Protein AF-A0A955FK86-F1 (afdb_monomer)

pLDDT: mean 72.03, std 20.24, range [28.64, 97.12]

Structure (mmCIF, N/CA/C/O backbone):
data_AF-A0A955FK86-F1
#
_entry.id   AF-A0A955FK86-F1
#
loop_
_atom_site.group_PDB
_atom_site.id
_atom_site.type_symbol
_atom_site.label_atom_id
_atom_site.label_alt_id
_atom_site.label_comp_id
_atom_site.label_asym_id
_atom_site.label_entity_id
_atom_site.label_seq_id
_atom_site.pdbx_PDB_ins_code
_atom_site.Cartn_x
_atom_site.Cartn_y
_atom_site.Cartn_z
_atom_site.occupancy
_atom_site.B_iso_or_equiv
_atom_site.auth_seq_id
_atom_site.auth_comp_id
_atom_site.auth_asym_id
_atom_site.auth_atom_id
_atom_site.pdbx_PDB_model_num
ATOM 1 N N . MET A 1 1 ? 0.945 -22.847 -3.531 1.00 61.81 1 MET A N 1
ATOM 2 C CA . MET A 1 1 ? 1.757 -21.774 -2.920 1.00 61.81 1 MET A CA 1
ATOM 3 C C . MET A 1 1 ? 3.186 -21.942 -3.420 1.00 61.81 1 MET A C 1
ATOM 5 O O . MET A 1 1 ? 3.728 -23.030 -3.266 1.00 61.81 1 MET A O 1
ATOM 9 N N . ILE A 1 2 ? 3.746 -20.951 -4.120 1.00 76.25 2 ILE A N 1
ATOM 10 C CA . ILE A 1 2 ? 5.109 -21.036 -4.675 1.00 76.25 2 ILE A CA 1
ATOM 11 C C . ILE A 1 2 ? 6.114 -20.901 -3.526 1.00 76.25 2 ILE A C 1
ATOM 13 O O . ILE A 1 2 ? 6.010 -19.985 -2.714 1.00 76.25 2 ILE A O 1
ATOM 17 N N . THR A 1 3 ? 7.095 -21.800 -3.447 1.00 90.25 3 THR A N 1
ATOM 18 C CA . THR A 1 3 ? 8.183 -21.686 -2.469 1.00 90.25 3 THR A CA 1
ATOM 19 C C . THR A 1 3 ? 9.196 -20.641 -2.935 1.00 90.25 3 THR A C 1
ATOM 21 O O . THR A 1 3 ? 9.920 -20.858 -3.907 1.00 90.25 3 THR A O 1
ATOM 24 N N . ILE A 1 4 ? 9.278 -19.513 -2.227 1.00 91.62 4 ILE A N 1
ATOM 25 C CA . ILE A 1 4 ? 10.237 -18.440 -2.524 1.00 91.62 4 ILE A CA 1
ATOM 26 C C . ILE A 1 4 ? 11.652 -18.886 -2.128 1.00 91.62 4 ILE A C 1
ATOM 28 O O . ILE A 1 4 ? 11.919 -19.233 -0.970 1.00 91.62 4 ILE A O 1
ATOM 32 N N . THR A 1 5 ? 12.562 -18.877 -3.103 1.00 93.75 5 THR A N 1
ATOM 33 C CA . THR A 1 5 ? 13.983 -19.237 -2.953 1.00 93.75 5 THR A CA 1
ATOM 34 C C . THR A 1 5 ? 14.870 -18.141 -3.535 1.00 93.75 5 THR A C 1
ATOM 36 O O . THR A 1 5 ? 14.438 -17.429 -4.438 1.00 93.75 5 THR A O 1
ATOM 39 N N . ALA A 1 6 ? 16.120 -18.025 -3.069 1.00 89.56 6 ALA A N 1
ATOM 40 C CA . ALA A 1 6 ? 17.016 -16.950 -3.516 1.00 89.56 6 ALA A CA 1
ATOM 41 C C . ALA A 1 6 ? 17.258 -17.031 -5.025 1.00 89.56 6 ALA A C 1
ATOM 43 O O . ALA A 1 6 ? 17.151 -16.034 -5.723 1.00 89.56 6 ALA A O 1
ATOM 44 N N . ARG A 1 7 ? 17.467 -18.246 -5.547 1.00 91.81 7 ARG A N 1
ATOM 45 C CA . ARG A 1 7 ? 17.627 -18.483 -6.986 1.00 91.81 7 ARG A CA 1
ATOM 46 C C . ARG A 1 7 ? 16.420 -18.007 -7.796 1.00 91.81 7 ARG A C 1
ATOM 48 O O . ARG A 1 7 ? 16.603 -17.459 -8.876 1.00 91.81 7 ARG A O 1
ATOM 55 N N . LEU A 1 8 ? 15.205 -18.239 -7.298 1.00 92.69 8 LEU A N 1
ATOM 56 C CA . LEU A 1 8 ? 13.985 -17.806 -7.975 1.00 92.69 8 LEU A CA 1
ATOM 57 C C . LEU A 1 8 ? 13.857 -16.279 -7.961 1.00 92.69 8 LEU A C 1
ATOM 59 O O . LEU A 1 8 ? 13.551 -15.700 -8.994 1.00 92.69 8 LEU A O 1
ATOM 63 N N . VAL A 1 9 ? 14.145 -15.643 -6.822 1.00 87.81 9 VAL A N 1
ATOM 64 C CA . VAL A 1 9 ? 14.108 -14.181 -6.677 1.00 87.81 9 VAL A CA 1
ATOM 65 C C . VAL A 1 9 ? 15.163 -13.509 -7.557 1.00 87.81 9 VAL A C 1
ATOM 67 O O . VAL A 1 9 ? 14.824 -12.575 -8.269 1.00 87.81 9 VAL A O 1
ATOM 70 N N . VAL A 1 10 ? 16.403 -14.010 -7.587 1.00 86.94 10 VAL A N 1
ATOM 71 C CA . VAL A 1 10 ? 17.469 -13.480 -8.460 1.00 86.94 10 VAL A CA 1
ATOM 72 C C . VAL A 1 10 ? 17.089 -13.612 -9.931 1.00 86.94 10 VAL A C 1
ATOM 74 O O . VAL A 1 10 ? 17.163 -12.639 -10.671 1.00 86.94 10 VAL A O 1
ATOM 77 N N . LYS A 1 11 ? 16.621 -14.793 -10.354 1.00 89.50 11 LYS A N 1
ATOM 78 C CA . LYS A 1 11 ? 16.178 -15.008 -11.737 1.00 89.50 11 LYS A CA 1
ATOM 79 C C . LYS A 1 11 ? 15.042 -14.056 -12.115 1.00 89.50 11 LYS A C 1
ATOM 81 O O . LYS A 1 11 ? 15.088 -13.451 -13.178 1.00 89.50 11 LYS A O 1
ATOM 86 N N . HIS A 1 12 ? 14.051 -13.902 -11.235 1.00 87.94 12 HIS A N 1
ATOM 87 C CA . HIS A 1 12 ? 12.940 -12.972 -11.445 1.00 87.94 12 HIS A CA 1
ATOM 88 C C . HIS A 1 12 ? 13.435 -11.525 -11.531 1.00 87.94 12 HIS A C 1
ATOM 90 O O . HIS A 1 12 ? 13.076 -10.800 -12.448 1.00 87.94 12 HIS A O 1
ATOM 96 N N . HIS A 1 13 ? 14.329 -11.120 -10.633 1.00 83.19 13 HIS A N 1
ATOM 97 C CA . HIS A 1 13 ? 14.947 -9.798 -10.630 1.00 83.19 13 HIS A CA 1
ATOM 98 C C . HIS A 1 13 ? 15.690 -9.490 -11.941 1.00 83.19 13 HIS A C 1
ATOM 100 O O . HIS A 1 13 ? 15.511 -8.418 -12.514 1.00 83.19 13 HIS A O 1
ATOM 106 N N . GLU A 1 14 ? 16.473 -10.439 -12.460 1.00 82.12 14 GLU A N 1
ATOM 107 C CA . GLU A 1 14 ? 17.161 -10.315 -13.752 1.00 82.12 14 GLU A CA 1
ATOM 108 C C . GLU A 1 14 ? 16.179 -10.220 -14.930 1.00 82.12 14 GLU A C 1
ATOM 110 O O . GLU A 1 14 ? 16.362 -9.394 -15.829 1.00 82.12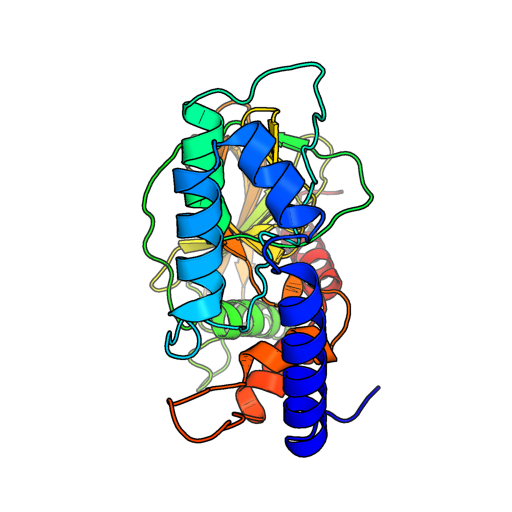 14 GLU A O 1
ATOM 115 N N . GLU A 1 15 ? 15.117 -11.031 -14.921 1.00 83.75 15 GLU A N 1
ATOM 116 C CA . GLU A 1 15 ? 14.049 -10.987 -15.926 1.00 83.75 15 GLU A CA 1
ATOM 117 C C . GLU A 1 15 ? 13.336 -9.627 -15.924 1.00 83.75 15 GLU A C 1
ATOM 119 O O . GLU A 1 15 ? 13.130 -9.034 -16.989 1.00 83.75 15 GLU A O 1
ATOM 124 N N . ARG A 1 16 ? 13.023 -9.090 -14.738 1.00 79.38 16 ARG A N 1
ATOM 125 C CA . ARG A 1 16 ? 12.423 -7.759 -14.571 1.00 79.38 16 ARG A CA 1
ATOM 126 C C . ARG A 1 16 ? 13.357 -6.659 -15.068 1.00 79.38 16 ARG A C 1
ATOM 128 O O . ARG A 1 16 ? 12.954 -5.863 -15.911 1.00 79.38 16 ARG A O 1
ATOM 135 N N . LEU A 1 17 ? 14.624 -6.684 -14.664 1.00 76.06 17 LEU A N 1
ATOM 136 C CA . LEU A 1 17 ? 15.652 -5.762 -15.153 1.00 76.06 17 LEU A CA 1
ATOM 137 C C . LEU A 1 17 ? 15.754 -5.738 -16.682 1.00 76.06 17 LEU A C 1
ATOM 139 O O . LEU A 1 17 ? 15.851 -4.671 -17.295 1.00 76.06 17 LEU A O 1
ATOM 143 N N . ALA A 1 18 ? 15.762 -6.914 -17.309 1.00 75.88 18 ALA A N 1
ATOM 144 C CA . ALA A 1 18 ? 15.856 -7.033 -18.758 1.00 75.88 18 ALA A CA 1
ATOM 145 C C . ALA A 1 18 ? 14.610 -6.467 -19.455 1.00 75.88 18 ALA A C 1
ATOM 147 O O . ALA A 1 18 ? 14.736 -5.704 -20.420 1.00 75.88 18 ALA A O 1
ATOM 148 N N . ALA A 1 19 ? 13.417 -6.796 -18.949 1.00 76.12 19 ALA A N 1
ATOM 149 C CA . ALA A 1 19 ? 12.157 -6.273 -19.467 1.00 76.12 19 ALA A CA 1
ATOM 150 C C . ALA A 1 19 ? 12.119 -4.741 -19.401 1.00 76.12 19 ALA A C 1
ATOM 152 O O . ALA A 1 19 ? 11.739 -4.079 -20.368 1.00 76.12 19 ALA A O 1
ATOM 153 N N . GLU A 1 20 ? 12.587 -4.153 -18.311 1.00 71.69 20 GLU A N 1
ATOM 154 C CA . GLU A 1 20 ? 12.546 -2.708 -18.135 1.00 71.69 20 GLU A CA 1
ATOM 155 C C . GLU A 1 20 ? 13.561 -1.956 -18.985 1.00 71.69 20 GLU A C 1
ATOM 157 O O . GLU A 1 20 ? 13.225 -0.957 -19.621 1.00 71.69 20 GLU A O 1
ATOM 162 N N . ARG A 1 21 ? 14.784 -2.471 -19.117 1.00 72.88 21 ARG A N 1
ATOM 163 C CA . ARG A 1 21 ? 15.765 -1.887 -20.044 1.00 72.88 21 ARG A CA 1
ATOM 164 C C . ARG A 1 21 ? 15.219 -1.802 -21.473 1.00 72.88 21 ARG A C 1
ATOM 166 O O . ARG A 1 21 ? 15.491 -0.828 -22.171 1.00 72.88 21 ARG A O 1
ATOM 173 N N . SER A 1 22 ? 14.399 -2.771 -21.892 1.00 72.69 22 SER A N 1
ATOM 174 C CA . SER A 1 22 ? 13.730 -2.727 -23.201 1.00 72.69 22 SER A CA 1
ATOM 175 C C . SER A 1 22 ? 12.671 -1.616 -23.302 1.00 72.69 22 SER A C 1
ATOM 177 O O . SER A 1 22 ? 12.535 -0.972 -24.342 1.00 72.69 22 SER A O 1
ATOM 179 N N . GLN A 1 23 ? 11.965 -1.337 -22.206 1.00 69.69 23 GLN A N 1
ATOM 180 C CA . GLN A 1 23 ? 10.888 -0.349 -22.130 1.00 69.69 23 GLN A CA 1
ATOM 181 C C . GLN A 1 23 ? 11.377 1.084 -21.840 1.00 69.69 23 GLN A C 1
ATOM 183 O O . GLN A 1 23 ? 10.617 2.026 -22.050 1.00 69.69 23 GLN A O 1
ATOM 188 N N . ALA A 1 24 ? 12.621 1.260 -21.386 1.00 67.38 24 ALA A N 1
ATOM 189 C CA . ALA A 1 24 ? 13.225 2.550 -21.029 1.00 67.38 24 ALA A CA 1
ATOM 190 C C . ALA A 1 24 ? 14.032 3.211 -22.165 1.00 67.38 24 ALA A C 1
ATOM 192 O O . ALA A 1 24 ? 14.554 4.315 -22.001 1.00 67.38 24 ALA A O 1
ATOM 193 N N . GLY A 1 25 ? 14.192 2.538 -23.311 1.00 71.06 25 GLY A N 1
ATOM 194 C CA . GLY A 1 25 ? 15.110 2.972 -24.368 1.00 71.06 25 GLY A CA 1
ATOM 195 C C . GLY A 1 25 ? 14.779 4.351 -24.975 1.00 71.06 25 GLY A C 1
ATOM 196 O O . GLY A 1 25 ? 13.633 4.797 -24.910 1.00 71.06 25 GLY A O 1
ATOM 197 N N . PRO A 1 26 ? 15.732 5.026 -25.650 1.00 69.81 26 PRO A N 1
ATOM 198 C CA . PRO A 1 26 ? 15.507 6.340 -26.274 1.00 69.81 26 PRO A CA 1
ATOM 199 C C . PRO A 1 26 ? 14.381 6.368 -27.319 1.00 69.81 26 PRO A C 1
ATOM 201 O O . PRO A 1 26 ? 13.823 7.425 -27.593 1.00 69.81 26 PRO A O 1
ATOM 204 N N . LEU A 1 27 ? 14.069 5.208 -27.903 1.00 76.81 27 LEU A N 1
ATOM 205 C CA . LEU A 1 27 ? 12.998 5.002 -28.883 1.00 76.81 27 LEU A CA 1
ATOM 206 C C . LEU A 1 27 ? 11.771 4.302 -28.283 1.00 76.81 27 LEU A C 1
ATOM 208 O O . LEU A 1 27 ? 10.877 3.884 -29.014 1.00 76.81 27 LEU A O 1
ATOM 212 N N . SER A 1 28 ? 11.740 4.120 -26.964 1.00 73.81 28 SER A N 1
ATOM 213 C CA . SER A 1 28 ? 10.612 3.488 -26.295 1.00 73.81 28 SER A CA 1
ATOM 214 C C . SER A 1 28 ? 9.380 4.388 -26.318 1.00 73.81 28 SER A C 1
ATOM 216 O O . SER A 1 28 ? 9.460 5.619 -26.312 1.00 73.81 28 SER A O 1
ATOM 218 N N . GLU A 1 29 ? 8.213 3.757 -26.268 1.00 69.62 29 GLU A N 1
ATOM 219 C CA . GLU A 1 29 ? 6.942 4.460 -26.122 1.00 69.62 29 GLU A CA 1
ATOM 220 C C . GLU A 1 29 ? 6.891 5.284 -24.823 1.00 69.62 29 GLU A C 1
ATOM 222 O O . GLU A 1 29 ? 6.360 6.391 -24.819 1.00 69.62 29 GLU A O 1
ATOM 227 N N . LEU A 1 30 ? 7.522 4.806 -23.743 1.00 68.88 30 LEU A N 1
ATOM 228 C CA . LEU A 1 30 ? 7.665 5.572 -22.506 1.00 68.88 30 LEU A CA 1
ATOM 229 C C . LEU A 1 30 ? 8.385 6.894 -22.764 1.00 68.88 30 LEU A C 1
ATOM 231 O O . LEU A 1 30 ? 7.872 7.948 -22.397 1.00 68.88 30 LEU A O 1
ATOM 235 N N . MET A 1 31 ? 9.556 6.838 -23.408 1.00 72.62 31 MET A N 1
ATOM 236 C CA . MET A 1 31 ? 10.344 8.026 -23.725 1.00 72.62 31 MET A CA 1
ATOM 237 C C . MET A 1 31 ? 9.542 9.005 -24.587 1.00 72.62 31 MET A C 1
ATOM 239 O O . MET A 1 31 ? 9.608 10.209 -24.345 1.00 72.62 31 MET A O 1
ATOM 243 N N . SER A 1 32 ? 8.745 8.504 -25.539 1.00 71.06 32 SER A N 1
ATOM 244 C CA . SER A 1 32 ? 7.826 9.330 -26.332 1.00 71.06 32 SER A CA 1
ATOM 245 C C . SER A 1 32 ? 6.795 10.039 -25.450 1.00 71.06 32 SER A C 1
ATOM 247 O O . SER A 1 32 ? 6.641 11.253 -25.547 1.00 71.06 32 SER A O 1
ATOM 249 N N . VAL A 1 33 ? 6.125 9.299 -24.567 1.00 65.12 33 VAL A N 1
ATOM 250 C CA . VAL A 1 33 ? 5.091 9.809 -23.657 1.00 65.12 33 VAL A CA 1
ATOM 251 C C . VAL A 1 33 ? 5.632 10.877 -22.706 1.00 65.12 33 VAL A C 1
ATOM 253 O O . VAL A 1 33 ? 5.075 11.971 -22.610 1.00 65.12 33 VAL A O 1
ATOM 256 N N . VAL A 1 34 ? 6.734 10.598 -22.010 1.00 61.41 34 VAL A N 1
ATOM 257 C CA . VAL A 1 34 ? 7.288 11.560 -21.047 1.00 61.41 34 VAL A CA 1
ATOM 258 C C . VAL A 1 34 ? 7.957 12.747 -21.741 1.00 61.41 34 VAL A C 1
ATOM 260 O O . VAL A 1 34 ? 7.962 13.848 -21.193 1.00 61.41 34 VAL A O 1
ATOM 263 N N . THR A 1 35 ? 8.480 12.572 -22.961 1.00 67.44 35 THR A N 1
ATOM 264 C CA . THR A 1 35 ? 9.003 13.685 -23.774 1.00 67.44 35 THR A CA 1
ATOM 265 C C . THR A 1 35 ? 7.886 14.619 -24.226 1.00 67.44 35 THR A C 1
ATOM 267 O O . THR A 1 35 ? 8.082 15.832 -24.196 1.00 67.44 35 THR A O 1
ATOM 270 N N . GLU A 1 36 ? 6.729 14.076 -24.607 1.00 62.66 36 GLU A N 1
ATOM 271 C CA . GLU A 1 36 ? 5.531 14.849 -24.951 1.00 62.66 36 GLU A CA 1
ATOM 272 C C . GLU A 1 36 ? 5.008 15.642 -23.741 1.00 62.66 36 GLU A C 1
ATOM 274 O O . GLU A 1 36 ? 4.713 16.828 -23.865 1.00 62.66 36 GLU A O 1
ATOM 279 N N . ALA A 1 37 ? 4.970 15.030 -22.554 1.00 56.75 37 ALA A N 1
ATOM 280 C CA . ALA A 1 37 ? 4.448 15.675 -21.350 1.00 56.75 37 ALA A CA 1
ATOM 281 C C . ALA A 1 37 ? 5.413 16.691 -20.707 1.00 56.75 37 ALA A C 1
ATOM 283 O O . ALA A 1 37 ? 4.980 17.736 -20.222 1.00 56.75 37 ALA A O 1
ATOM 284 N N . TRP A 1 38 ? 6.714 16.387 -20.653 1.00 56.88 38 TRP A N 1
ATOM 285 C CA . TRP A 1 38 ? 7.691 17.128 -19.834 1.00 56.88 38 TRP A CA 1
ATOM 286 C C . TRP A 1 38 ? 8.845 17.734 -20.640 1.00 56.88 38 TRP A C 1
ATOM 288 O O . TRP A 1 38 ? 9.693 18.435 -20.086 1.00 56.88 38 TRP A O 1
ATOM 298 N N . GLY A 1 39 ? 8.899 17.490 -21.949 1.00 60.66 39 GLY A N 1
ATOM 299 C CA . GLY A 1 39 ? 9.989 17.922 -22.813 1.00 60.66 39 GLY A CA 1
ATOM 300 C C . GLY A 1 39 ? 11.215 17.005 -22.744 1.00 60.66 39 GLY A C 1
ATOM 301 O O . GLY A 1 39 ? 11.526 16.363 -21.738 1.00 60.66 39 GLY A O 1
ATOM 302 N N . SER A 1 40 ? 11.966 16.971 -23.845 1.00 66.69 40 SER A N 1
ATOM 303 C CA . SER A 1 40 ? 13.035 15.984 -24.074 1.00 66.69 40 SER A CA 1
ATOM 304 C C . SER A 1 40 ? 14.192 16.046 -23.072 1.00 66.69 40 SER A C 1
ATOM 306 O O . SER A 1 40 ? 14.856 15.039 -22.828 1.00 66.69 40 SER A O 1
ATOM 308 N N . ALA A 1 41 ? 14.487 17.219 -22.507 1.00 64.06 41 ALA A N 1
ATOM 309 C CA . ALA A 1 41 ? 15.561 17.375 -21.528 1.00 64.06 41 ALA A CA 1
ATOM 310 C C . ALA A 1 41 ? 15.186 16.757 -20.169 1.00 64.06 41 ALA A C 1
ATOM 312 O O . ALA A 1 41 ? 15.993 16.036 -19.582 1.00 64.06 41 ALA A O 1
ATOM 313 N N . LEU A 1 42 ? 13.957 16.994 -19.694 1.00 56.91 42 LEU A N 1
ATOM 314 C CA . LEU A 1 42 ? 13.463 16.447 -18.428 1.00 56.91 42 LEU A CA 1
ATOM 315 C C . LEU A 1 42 ? 13.163 14.953 -18.540 1.00 56.91 42 LEU A C 1
ATOM 317 O O . LEU A 1 42 ? 13.557 14.209 -17.650 1.00 56.91 42 LEU A O 1
ATOM 321 N N . ALA A 1 43 ? 12.578 14.501 -19.652 1.00 62.56 43 ALA A N 1
ATOM 322 C CA . ALA A 1 43 ? 12.342 13.081 -19.914 1.00 62.56 43 ALA A CA 1
ATOM 323 C C . ALA A 1 43 ? 13.643 12.264 -19.893 1.00 62.56 43 ALA A C 1
ATOM 325 O O . ALA A 1 43 ? 13.746 11.260 -19.190 1.00 62.56 43 ALA A O 1
ATOM 326 N N . ARG A 1 44 ? 14.689 12.745 -20.580 1.00 65.00 44 ARG A N 1
ATOM 327 C CA . ARG A 1 44 ? 16.007 12.094 -20.556 1.00 65.00 44 ARG A CA 1
ATOM 328 C C . ARG A 1 44 ? 16.624 12.079 -19.166 1.00 65.00 44 ARG A C 1
ATOM 330 O O . ARG A 1 44 ? 17.225 11.079 -18.796 1.00 65.00 44 ARG A O 1
ATOM 337 N N . ARG A 1 45 ? 16.477 13.157 -18.387 1.00 60.97 45 ARG A N 1
ATOM 338 C CA . ARG A 1 45 ? 16.977 13.205 -17.007 1.00 60.97 45 ARG A CA 1
ATOM 339 C C . ARG A 1 45 ? 16.207 12.256 -16.089 1.00 60.97 45 ARG A C 1
ATOM 341 O O . ARG A 1 45 ? 16.844 11.584 -15.293 1.00 60.97 45 ARG A O 1
ATOM 348 N N . PHE A 1 46 ? 14.882 12.188 -16.217 1.00 61.97 46 PHE A N 1
ATOM 349 C CA . PHE A 1 46 ? 14.015 11.273 -15.474 1.00 61.97 46 PHE A CA 1
ATOM 350 C C . PHE A 1 46 ? 14.416 9.817 -15.718 1.00 61.97 46 PHE A C 1
ATOM 352 O O . PHE A 1 46 ? 14.692 9.089 -14.769 1.00 61.97 46 PHE A O 1
ATOM 359 N N . VAL A 1 47 ? 14.511 9.416 -16.988 1.00 63.88 47 VAL A N 1
ATOM 360 C CA . VAL A 1 47 ? 14.886 8.047 -17.354 1.00 63.88 47 VAL A CA 1
ATOM 361 C C . VAL A 1 47 ? 16.322 7.762 -16.917 1.00 63.88 47 VAL A C 1
ATOM 363 O O . VAL A 1 47 ? 16.575 6.793 -16.220 1.00 63.88 47 VAL A O 1
ATOM 366 N N . ARG A 1 48 ? 17.271 8.658 -17.192 1.00 64.56 48 ARG A N 1
ATOM 367 C CA . ARG A 1 48 ? 18.660 8.465 -16.761 1.00 64.56 48 ARG A CA 1
ATOM 368 C C . ARG A 1 48 ? 18.812 8.349 -15.239 1.00 64.56 48 ARG A C 1
ATOM 370 O O . ARG A 1 48 ? 19.604 7.546 -14.767 1.00 64.56 48 ARG A O 1
ATOM 377 N N . TYR A 1 49 ? 18.073 9.139 -14.461 1.00 57.38 49 TYR A N 1
ATOM 378 C CA . TYR A 1 49 ? 18.164 9.108 -13.000 1.00 57.38 49 TYR A CA 1
ATOM 379 C C . TYR A 1 49 ? 17.622 7.793 -12.427 1.00 57.38 49 TYR A C 1
ATOM 381 O O . TYR A 1 49 ? 18.325 7.141 -11.665 1.00 57.38 49 TYR A O 1
ATOM 389 N N . ASN A 1 50 ? 16.433 7.368 -12.867 1.00 57.56 50 ASN A N 1
ATOM 390 C CA . ASN A 1 50 ? 15.781 6.162 -12.350 1.00 57.56 50 ASN A CA 1
ATOM 391 C C . ASN A 1 50 ? 16.379 4.848 -12.901 1.00 57.56 50 ASN A C 1
ATOM 393 O O . ASN A 1 50 ? 16.227 3.811 -12.265 1.00 57.56 50 ASN A O 1
ATOM 397 N N . PHE A 1 51 ? 17.055 4.874 -14.061 1.00 60.84 51 PHE A N 1
ATOM 398 C CA . PHE A 1 51 ? 17.556 3.658 -14.731 1.00 60.84 51 PHE A CA 1
ATOM 399 C C . PHE A 1 51 ? 19.073 3.538 -14.789 1.00 60.84 51 PHE A C 1
ATOM 401 O O . PHE A 1 51 ? 19.597 2.444 -14.580 1.00 60.84 51 PHE A O 1
ATOM 408 N N . ASP A 1 52 ? 19.782 4.633 -15.074 1.00 56.94 52 ASP A N 1
ATOM 409 C CA . ASP A 1 52 ? 21.231 4.575 -15.294 1.00 56.94 52 ASP A CA 1
ATOM 410 C C . ASP A 1 52 ? 22.021 4.771 -13.990 1.00 56.94 52 ASP A C 1
ATOM 412 O O . ASP A 1 52 ? 23.131 4.257 -13.875 1.00 56.94 52 ASP A O 1
ATOM 416 N N . ASN A 1 53 ? 21.473 5.506 -13.011 1.00 48.09 53 ASN A N 1
ATOM 417 C CA . ASN A 1 53 ? 22.171 5.841 -11.760 1.00 48.09 53 ASN A CA 1
ATOM 418 C C . ASN A 1 53 ? 21.717 5.017 -10.538 1.00 48.09 53 ASN A C 1
ATOM 420 O O . ASN A 1 53 ? 22.528 4.781 -9.646 1.00 48.09 53 ASN A O 1
ATOM 424 N N . ASP A 1 54 ? 20.458 4.572 -10.485 1.00 47.38 54 ASP A N 1
ATOM 425 C CA . ASP A 1 54 ? 19.858 3.974 -9.278 1.00 47.38 54 ASP A CA 1
ATOM 426 C C . ASP A 1 54 ? 19.944 2.442 -9.190 1.00 47.38 54 ASP A C 1
ATOM 428 O O . ASP A 1 54 ? 19.375 1.841 -8.282 1.00 47.38 54 ASP A O 1
ATOM 432 N N . GLN A 1 55 ? 20.778 1.793 -10.014 1.00 47.91 55 GLN A N 1
ATOM 433 C CA . GLN A 1 55 ? 21.198 0.406 -9.734 1.00 47.91 55 GLN A CA 1
ATOM 434 C C . GLN A 1 55 ? 22.034 0.277 -8.437 1.00 47.91 55 GLN A C 1
ATOM 436 O O . GLN A 1 55 ? 22.472 -0.819 -8.108 1.00 47.91 55 GLN A O 1
ATOM 441 N N . ALA A 1 56 ? 22.254 1.380 -7.706 1.00 36.22 56 ALA A N 1
ATOM 442 C CA . ALA A 1 56 ? 23.027 1.450 -6.467 1.00 36.22 56 ALA A CA 1
ATOM 443 C C . ALA A 1 56 ? 22.255 2.026 -5.251 1.00 36.22 56 ALA A C 1
ATOM 445 O O . ALA A 1 56 ? 22.852 2.180 -4.185 1.00 36.22 56 ALA A O 1
ATOM 446 N N . SER A 1 57 ? 20.965 2.377 -5.375 1.00 39.25 57 SER A N 1
ATOM 447 C CA . SER A 1 57 ? 20.183 3.000 -4.287 1.00 39.25 57 SER A CA 1
ATOM 448 C C . SER A 1 57 ? 19.475 1.961 -3.410 1.00 39.25 57 SER A C 1
ATOM 450 O O . SER A 1 57 ? 18.807 1.059 -3.904 1.00 39.25 57 SER A O 1
ATOM 452 N N . THR A 1 58 ? 19.583 2.110 -2.087 1.00 41.97 58 THR A N 1
ATOM 453 C CA . THR A 1 58 ? 19.059 1.198 -1.049 1.00 41.97 58 THR A CA 1
ATOM 454 C C . THR A 1 58 ? 17.550 1.332 -0.783 1.00 41.97 58 THR A C 1
ATOM 456 O O . THR A 1 58 ? 17.038 0.830 0.221 1.00 41.97 58 THR A O 1
ATOM 459 N N . THR A 1 59 ? 16.818 2.023 -1.661 1.00 43.12 59 THR A N 1
ATOM 460 C CA . THR A 1 59 ? 15.398 2.357 -1.474 1.00 43.12 59 THR A CA 1
ATOM 461 C C . THR A 1 59 ? 14.530 1.415 -2.324 1.00 43.12 59 THR A C 1
ATOM 463 O O . THR A 1 59 ? 14.256 1.667 -3.493 1.00 43.12 59 THR A O 1
ATOM 466 N N . PHE A 1 60 ? 14.173 0.268 -1.743 1.00 54.12 60 PHE A N 1
ATOM 467 C CA . PHE A 1 60 ? 13.620 -0.937 -2.395 1.00 54.12 60 PHE A CA 1
ATOM 468 C C . PHE A 1 60 ? 12.081 -0.987 -2.423 1.00 54.12 60 PHE A C 1
ATOM 470 O O . PHE A 1 60 ? 11.472 -0.308 -1.585 1.00 54.12 60 PHE A O 1
ATOM 477 N N . PRO A 1 61 ? 11.437 -1.750 -3.355 1.00 47.66 61 PRO A N 1
ATOM 478 C CA . PRO A 1 61 ? 11.836 -3.097 -3.903 1.00 47.66 61 PRO A CA 1
ATOM 479 C C . PRO A 1 61 ? 12.541 -3.303 -5.309 1.00 47.66 61 PRO A C 1
ATOM 481 O O . PRO A 1 61 ? 12.036 -4.101 -6.087 1.00 47.66 61 PRO A O 1
ATOM 484 N N . LEU A 1 62 ? 13.588 -2.548 -5.741 1.00 55.66 62 LEU A N 1
ATOM 485 C CA . LEU A 1 62 ? 14.036 -2.270 -7.165 1.00 55.66 62 LEU A CA 1
ATOM 486 C C . LEU A 1 62 ? 14.321 -3.483 -8.100 1.00 55.66 62 LEU A C 1
ATOM 488 O O . LEU A 1 62 ? 14.511 -4.577 -7.564 1.00 55.66 62 LEU A O 1
ATOM 492 N N . PRO A 1 63 ? 14.483 -3.353 -9.459 1.00 45.66 63 PRO A N 1
ATOM 493 C CA . PRO A 1 63 ? 14.945 -2.191 -10.262 1.00 45.66 63 PRO A CA 1
ATOM 494 C C . PRO A 1 63 ? 14.262 -2.142 -11.635 1.00 45.66 63 PRO A C 1
ATOM 496 O O . PRO A 1 63 ? 14.634 -2.787 -12.609 1.00 45.66 63 PRO A O 1
ATOM 499 N N . SER A 1 64 ? 13.198 -1.425 -11.773 1.00 43.16 64 SER A N 1
ATOM 500 C CA . SER A 1 64 ? 12.761 -0.212 -11.175 1.00 43.16 64 SER A CA 1
ATOM 501 C C . SER A 1 64 ? 11.256 -0.507 -11.009 1.00 43.16 64 SER A C 1
ATOM 503 O O . SER A 1 64 ? 10.601 -0.924 -11.956 1.00 43.16 64 SER A O 1
ATOM 505 N N . HIS A 1 65 ? 10.635 -0.304 -9.839 1.00 49.19 65 HIS A N 1
ATOM 506 C CA . HIS A 1 65 ? 9.159 -0.413 -9.676 1.00 49.19 65 HIS A CA 1
ATOM 507 C C . HIS A 1 65 ? 8.319 0.328 -10.699 1.00 49.19 65 HIS A C 1
ATOM 509 O O . HIS A 1 65 ? 7.134 0.080 -10.820 1.00 49.19 65 HIS A O 1
ATOM 515 N N . LEU A 1 66 ? 8.935 1.036 -11.618 1.00 46.72 66 LEU A N 1
ATOM 516 C CA . LEU A 1 66 ? 9.504 2.375 -11.565 1.00 46.72 66 LEU A CA 1
ATOM 517 C C . LEU A 1 66 ? 9.987 2.681 -12.975 1.00 46.72 66 LEU A C 1
ATOM 519 O O . LEU A 1 66 ? 10.578 3.740 -13.178 1.00 46.72 66 LEU A O 1
ATOM 523 N N . LEU A 1 67 ? 9.519 1.979 -14.009 1.00 40.78 67 LEU A N 1
ATOM 524 C CA . LEU A 1 67 ? 9.315 2.690 -15.270 1.00 40.78 67 LEU A CA 1
ATOM 525 C C . LEU A 1 67 ? 8.239 3.780 -15.147 1.00 40.78 67 LEU A C 1
ATOM 527 O O . LEU A 1 67 ? 7.606 4.144 -16.123 1.00 40.78 67 LEU A O 1
ATOM 531 N N . ALA A 1 68 ? 8.120 4.382 -13.957 1.00 46.09 68 ALA A N 1
ATOM 532 C CA . ALA A 1 68 ? 7.187 5.354 -13.456 1.00 46.09 68 ALA A CA 1
ATOM 533 C C . ALA A 1 68 ? 5.809 4.743 -13.337 1.00 46.09 68 ALA A C 1
ATOM 535 O O . ALA A 1 68 ? 4.892 5.197 -14.002 1.00 46.09 68 ALA A O 1
ATOM 536 N N . GLN A 1 69 ? 5.703 3.608 -12.645 1.00 37.44 69 GLN A N 1
ATOM 537 C CA . GLN A 1 69 ? 4.503 2.780 -12.727 1.00 37.44 69 GLN A CA 1
ATOM 538 C C . GLN A 1 69 ? 4.323 2.433 -14.216 1.00 37.44 69 GLN A C 1
ATOM 540 O O . GLN A 1 69 ? 3.255 2.357 -14.750 1.00 37.44 69 GLN A O 1
ATOM 545 N N . THR A 1 70 ? 5.407 2.284 -14.975 1.00 39.81 70 THR A N 1
ATOM 546 C CA . THR A 1 70 ? 5.407 2.223 -16.452 1.00 39.81 70 THR A CA 1
ATOM 547 C C . THR A 1 70 ? 4.537 3.282 -17.103 1.00 39.81 70 THR A C 1
ATOM 549 O O . THR A 1 70 ? 3.583 3.026 -17.838 1.00 39.81 70 THR A O 1
ATOM 552 N N . ALA A 1 71 ? 4.932 4.503 -16.756 1.00 37.38 71 ALA A N 1
ATOM 553 C CA . ALA A 1 71 ? 4.194 5.724 -16.921 1.00 37.38 71 ALA A CA 1
ATOM 554 C C . ALA A 1 71 ? 2.730 5.494 -16.582 1.00 37.38 71 ALA A C 1
ATOM 556 O O . ALA A 1 71 ? 1.907 5.913 -17.368 1.00 37.38 71 ALA A O 1
ATOM 557 N N . LEU A 1 72 ? 2.417 4.794 -15.477 1.00 41.78 72 LEU A N 1
ATOM 558 C CA . LEU A 1 72 ? 1.050 4.459 -15.089 1.00 41.78 72 LEU A CA 1
ATOM 559 C C . LEU A 1 72 ? 0.460 5.802 -14.637 1.00 41.78 72 LEU A C 1
ATOM 561 O O . LEU A 1 72 ? 0.861 6.407 -13.649 1.00 41.78 72 LEU A O 1
ATOM 565 N N . ASN A 1 73 ? -0.465 6.332 -15.389 1.00 42.12 73 ASN A N 1
ATOM 566 C CA . ASN A 1 73 ? -0.944 5.747 -16.631 1.00 42.12 73 ASN A CA 1
ATOM 567 C C . ASN A 1 73 ? -0.747 6.693 -17.744 1.00 42.12 73 ASN A C 1
ATOM 569 O O . ASN A 1 73 ? -0.789 7.874 -17.455 1.00 42.12 73 ASN A O 1
ATOM 573 N N . ARG A 1 74 ? -0.310 6.151 -18.895 1.00 41.72 74 ARG A N 1
ATOM 574 C CA . ARG A 1 74 ? 0.653 6.759 -19.817 1.00 41.72 74 ARG A CA 1
ATOM 575 C C . ARG A 1 74 ? 0.020 7.971 -20.372 1.00 41.72 74 ARG A C 1
ATOM 577 O O . ARG A 1 74 ? -0.575 7.929 -21.441 1.00 41.72 74 ARG A O 1
ATOM 584 N N . LEU A 1 75 ? 0.162 9.030 -19.589 1.00 36.88 75 LEU A N 1
ATOM 585 C CA . LEU A 1 75 ? -0.873 10.020 -19.587 1.00 36.88 75 LEU A CA 1
ATOM 586 C C . LEU A 1 75 ? -2.236 9.367 -19.225 1.00 36.88 75 LEU A C 1
ATOM 588 O O . LEU A 1 75 ? -2.826 8.631 -20.010 1.00 36.88 75 LEU A O 1
ATOM 592 N N . ALA A 1 76 ? -2.806 9.635 -18.051 1.00 40.91 76 ALA A N 1
ATOM 593 C CA . ALA A 1 76 ? -4.210 9.329 -17.752 1.00 40.91 76 ALA A CA 1
ATOM 594 C C . ALA A 1 76 ? -5.139 10.253 -18.588 1.00 40.91 76 ALA A C 1
ATOM 596 O O . ALA A 1 76 ? -6.164 10.736 -18.122 1.00 40.91 76 ALA A O 1
ATOM 597 N N . SER A 1 77 ? -4.673 10.650 -19.777 1.00 33.88 77 SER A N 1
ATOM 598 C CA . SER A 1 77 ? -4.730 12.029 -20.255 1.00 33.88 77 SER A CA 1
ATOM 599 C C . SER A 1 77 ? -3.831 12.254 -21.489 1.00 33.88 77 SER A C 1
ATOM 601 O O . SER A 1 77 ? -2.971 13.130 -21.468 1.00 33.88 77 SER A O 1
ATOM 603 N N . LYS A 1 78 ? -3.963 11.520 -22.601 1.00 43.59 78 LYS A N 1
ATOM 604 C CA . LYS A 1 78 ? -3.261 11.853 -23.873 1.00 43.59 78 LYS A CA 1
ATOM 605 C C . LYS A 1 78 ? -3.832 13.087 -24.570 1.00 43.59 78 LYS A C 1
ATOM 607 O O . LYS A 1 78 ? -4.254 13.071 -25.715 1.00 43.59 78 LYS A O 1
ATOM 612 N N . GLU A 1 79 ? -3.868 14.166 -23.815 1.00 53.81 79 GLU A N 1
ATOM 613 C CA . GLU A 1 79 ? -5.016 15.028 -23.766 1.00 53.81 79 GLU A CA 1
ATOM 614 C C . GLU A 1 79 ? -6.259 14.211 -23.258 1.00 53.81 79 GLU A C 1
ATOM 616 O O . GLU A 1 79 ? -6.405 13.019 -23.494 1.00 53.81 79 GLU A O 1
ATOM 621 N N . PRO A 1 80 ? -7.213 14.835 -22.579 1.00 51.19 80 PRO A N 1
ATOM 622 C CA . PRO A 1 80 ? -7.638 15.964 -23.328 1.00 51.19 80 PRO A CA 1
ATOM 623 C C . PRO A 1 80 ? -6.976 17.314 -23.019 1.00 51.19 80 PRO A C 1
ATOM 625 O O . PRO A 1 80 ? -7.295 18.250 -23.721 1.00 51.19 80 PRO A O 1
ATOM 628 N N . GLY A 1 81 ? -6.000 17.441 -22.104 1.00 38.56 81 GLY A N 1
ATOM 629 C CA . GLY A 1 81 ? -4.882 18.347 -22.416 1.00 38.56 81 GLY A CA 1
ATOM 630 C C . GLY A 1 81 ? -4.296 19.190 -21.302 1.00 38.56 81 GLY A C 1
ATOM 631 O O . GLY A 1 81 ? -4.877 20.185 -20.895 1.00 38.56 81 GLY A O 1
ATOM 632 N N . ARG A 1 82 ? -3.027 18.901 -20.991 1.00 44.38 82 ARG A N 1
ATOM 633 C CA . ARG A 1 82 ? -2.066 19.720 -20.223 1.00 44.38 82 ARG A CA 1
ATOM 634 C C . ARG A 1 82 ? -2.008 19.418 -18.732 1.00 44.38 82 ARG A C 1
ATOM 636 O O . ARG A 1 82 ? -2.698 20.011 -17.910 1.00 44.38 82 ARG A O 1
ATOM 643 N N . ALA A 1 83 ? -1.058 18.552 -18.397 1.00 43.12 83 ALA A N 1
ATOM 644 C CA . ALA A 1 83 ? -0.545 18.425 -17.045 1.00 43.12 83 ALA A CA 1
ATOM 645 C C . ALA A 1 83 ? -0.063 19.795 -16.521 1.00 43.12 83 ALA A C 1
ATOM 647 O O . ALA A 1 83 ? 0.760 20.466 -17.148 1.00 43.12 83 ALA A O 1
ATOM 648 N N . THR A 1 84 ? -0.584 20.219 -15.372 1.00 46.31 84 THR A N 1
ATOM 649 C CA . THR A 1 84 ? -0.207 21.467 -14.699 1.00 46.31 84 THR A CA 1
ATOM 650 C C . THR A 1 84 ? 1.104 21.300 -13.915 1.00 46.31 84 THR A C 1
ATOM 652 O O . THR A 1 84 ? 1.462 20.186 -13.521 1.00 46.31 84 THR A O 1
ATOM 655 N N . PRO A 1 85 ? 1.823 22.391 -13.591 1.00 42.75 85 PRO A N 1
ATOM 656 C CA . PRO A 1 85 ? 3.027 22.330 -12.756 1.00 42.75 85 PRO A CA 1
ATOM 657 C C . PRO A 1 85 ? 2.820 21.649 -11.390 1.00 42.75 85 PRO A C 1
ATOM 659 O O . PRO A 1 85 ? 3.754 21.051 -10.861 1.00 42.75 85 PRO A O 1
ATOM 662 N N . ALA A 1 86 ? 1.604 21.688 -10.831 1.00 43.50 86 ALA A N 1
ATOM 663 C CA . ALA A 1 86 ? 1.250 20.995 -9.591 1.00 43.50 86 ALA A CA 1
ATOM 664 C C . ALA A 1 86 ? 1.180 19.468 -9.767 1.00 43.50 86 ALA A C 1
ATOM 666 O O . ALA A 1 86 ? 1.647 18.740 -8.899 1.00 43.50 86 ALA A O 1
ATOM 667 N N . GLN A 1 87 ? 0.693 18.983 -10.912 1.00 44.62 87 GLN A N 1
ATOM 668 C CA . GLN A 1 87 ? 0.676 17.556 -11.265 1.00 44.62 87 GLN A CA 1
ATOM 669 C C . GLN A 1 87 ? 2.074 17.032 -11.599 1.00 44.62 87 GLN A C 1
ATOM 671 O 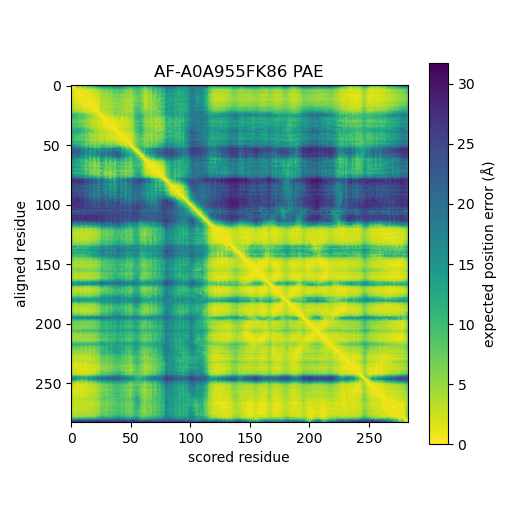O . GLN A 1 87 ? 2.392 15.895 -11.279 1.00 44.62 87 GLN A O 1
ATOM 676 N N . ILE A 1 88 ? 2.946 17.873 -12.162 1.00 43.84 88 ILE A N 1
ATOM 677 C CA . ILE A 1 88 ? 4.374 17.555 -12.333 1.00 43.84 88 ILE A CA 1
ATOM 678 C C . ILE A 1 88 ? 5.057 17.429 -10.962 1.00 43.84 88 ILE A C 1
ATOM 680 O O . ILE A 1 88 ? 5.852 16.519 -10.745 1.00 43.84 88 ILE A O 1
ATOM 684 N N . LYS A 1 89 ? 4.704 18.294 -10.003 1.00 43.50 89 LYS A N 1
ATOM 685 C CA . LYS A 1 89 ? 5.223 18.246 -8.627 1.00 43.50 89 LYS A CA 1
ATOM 686 C C . LYS A 1 89 ? 4.646 17.074 -7.819 1.00 43.50 89 LYS A C 1
ATOM 688 O O . LYS A 1 89 ? 5.366 16.460 -7.040 1.00 43.50 89 LYS A O 1
ATOM 693 N N . ALA A 1 90 ? 3.383 16.718 -8.054 1.00 41.00 90 ALA A N 1
ATOM 694 C CA . ALA A 1 90 ? 2.743 15.520 -7.517 1.00 41.00 90 ALA A CA 1
ATOM 695 C C . ALA A 1 90 ? 3.292 14.241 -8.164 1.00 41.00 90 ALA A C 1
ATOM 697 O O . ALA A 1 90 ? 3.463 13.260 -7.465 1.00 41.00 90 ALA A O 1
ATOM 698 N N . GLY A 1 91 ? 3.657 14.263 -9.449 1.00 39.25 91 GLY A N 1
ATOM 699 C CA . GLY A 1 91 ? 4.362 13.182 -10.144 1.00 39.25 91 GLY A CA 1
ATOM 700 C C . GLY A 1 91 ? 5.788 12.982 -9.627 1.00 39.25 91 GLY A C 1
ATOM 701 O O . GLY A 1 91 ? 6.249 11.855 -9.505 1.00 39.25 91 GLY A O 1
ATOM 702 N N . GLN A 1 92 ? 6.468 14.064 -9.236 1.00 41.25 92 GLN A N 1
ATOM 703 C CA . GLN A 1 92 ? 7.747 14.001 -8.519 1.00 41.25 92 GLN A CA 1
ATOM 704 C C . GLN A 1 92 ? 7.595 13.426 -7.102 1.00 41.25 92 GLN A C 1
ATOM 706 O O . GLN A 1 92 ? 8.480 12.699 -6.662 1.00 41.25 92 GLN A O 1
ATOM 711 N N . ALA A 1 93 ? 6.480 13.699 -6.412 1.00 38.09 93 ALA A N 1
ATOM 712 C CA . ALA A 1 93 ? 6.137 13.048 -5.143 1.00 38.09 93 ALA A CA 1
ATOM 713 C C . ALA A 1 93 ? 5.693 11.580 -5.343 1.00 38.09 93 ALA A C 1
ATOM 715 O O . ALA A 1 93 ? 6.063 10.711 -4.563 1.00 38.09 93 ALA A O 1
ATOM 716 N N . ALA A 1 94 ? 4.990 11.282 -6.438 1.00 37.50 94 ALA A N 1
ATOM 717 C CA . ALA A 1 94 ? 4.544 9.953 -6.848 1.00 37.50 94 ALA A CA 1
ATOM 718 C C . ALA A 1 94 ? 5.663 9.091 -7.448 1.00 37.50 94 ALA A C 1
ATOM 720 O O . ALA A 1 94 ? 5.488 7.890 -7.564 1.00 37.50 94 ALA A O 1
ATOM 721 N N . MET A 1 95 ? 6.853 9.628 -7.747 1.00 41.00 95 MET A N 1
ATOM 722 C CA . MET A 1 95 ? 8.034 8.787 -8.009 1.00 41.00 95 MET A CA 1
ATOM 723 C C . MET A 1 95 ? 8.403 7.923 -6.804 1.00 41.00 95 MET A C 1
ATOM 725 O O . MET A 1 95 ? 9.070 6.906 -6.963 1.00 41.00 95 MET A O 1
ATOM 729 N N . ALA A 1 96 ? 7.946 8.291 -5.607 1.00 36.28 96 ALA A N 1
ATOM 730 C CA . ALA A 1 96 ? 8.046 7.402 -4.472 1.00 36.28 96 ALA A CA 1
ATOM 731 C C . ALA A 1 96 ? 6.948 6.311 -4.483 1.00 36.28 96 ALA A C 1
ATOM 733 O O . ALA A 1 96 ? 7.119 5.298 -3.815 1.00 36.28 96 ALA A O 1
ATOM 734 N N . LEU A 1 97 ? 5.865 6.434 -5.270 1.00 37.41 97 LEU A N 1
ATOM 735 C CA . LEU A 1 97 ? 4.632 5.630 -5.198 1.00 37.41 97 LEU A CA 1
ATOM 736 C C . LEU A 1 97 ? 4.144 5.077 -6.527 1.00 37.41 97 LEU A C 1
ATOM 738 O O . LEU A 1 97 ? 3.452 5.775 -7.257 1.00 37.41 97 LEU A O 1
ATOM 742 N N . ILE A 1 98 ? 4.436 3.807 -6.821 1.00 36.09 98 ILE A N 1
ATOM 743 C CA . ILE A 1 98 ? 4.073 3.177 -8.090 1.00 36.09 98 ILE A CA 1
ATOM 744 C C . ILE A 1 98 ? 3.414 1.719 -8.076 1.00 36.09 98 ILE A C 1
ATOM 746 O O . ILE A 1 98 ? 4.139 0.756 -7.870 1.00 36.09 98 ILE A O 1
ATOM 750 N N . ALA A 1 99 ? 2.086 1.520 -8.367 1.00 32.47 99 ALA A N 1
ATOM 751 C CA . ALA A 1 99 ? 1.376 0.276 -8.881 1.00 32.47 99 ALA A CA 1
ATOM 752 C C . ALA A 1 99 ? -0.068 0.404 -9.549 1.00 32.47 99 ALA A C 1
ATOM 754 O O . ALA A 1 99 ? -0.702 1.443 -9.473 1.00 32.47 99 ALA A O 1
ATOM 755 N N . PRO A 1 100 ? -0.673 -0.597 -10.231 1.00 32.94 100 PRO A N 1
ATOM 756 C CA . PRO A 1 100 ? -1.936 -0.460 -11.017 1.00 32.94 100 PRO A CA 1
ATOM 757 C C . PRO A 1 100 ? -3.249 -0.603 -10.213 1.00 32.94 100 PRO A C 1
ATOM 759 O O . PRO A 1 100 ? -3.233 -1.303 -9.206 1.00 32.94 100 PRO A O 1
ATOM 762 N N . ILE A 1 101 ? -4.396 -0.068 -10.694 1.00 36.50 101 ILE A N 1
ATOM 763 C CA . ILE A 1 101 ? -5.748 -0.544 -10.292 1.00 36.50 101 ILE A CA 1
ATOM 764 C C . ILE A 1 101 ? -6.789 -0.470 -11.429 1.00 36.50 101 ILE A C 1
ATOM 766 O O . ILE A 1 101 ? -6.772 0.470 -12.223 1.00 36.50 101 ILE A O 1
ATOM 770 N N . ASP A 1 102 ? -7.692 -1.458 -11.431 1.00 28.64 102 ASP A N 1
ATOM 771 C CA . ASP A 1 102 ? -8.836 -1.710 -12.321 1.00 28.64 102 ASP A CA 1
ATOM 772 C C . ASP A 1 102 ? -10.203 -1.172 -11.810 1.00 28.64 102 ASP A C 1
ATOM 774 O O . ASP A 1 102 ? -11.221 -1.407 -12.455 1.00 28.64 102 ASP A O 1
ATOM 778 N N . ASP A 1 103 ? -10.258 -0.416 -10.706 1.00 30.03 103 ASP A N 1
ATOM 779 C CA . ASP A 1 103 ? -11.510 0.020 -10.054 1.00 30.03 103 ASP A CA 1
ATOM 780 C C . ASP A 1 103 ? -11.639 1.548 -9.893 1.00 30.03 103 ASP A C 1
ATOM 782 O O . ASP A 1 103 ? -10.656 2.288 -9.806 1.00 30.03 103 ASP A O 1
ATOM 786 N N . THR A 1 104 ? -12.889 2.025 -9.869 1.00 29.47 104 THR A N 1
ATOM 787 C CA . THR A 1 104 ? -13.262 3.450 -9.793 1.00 29.47 104 THR A CA 1
ATOM 788 C C . THR A 1 104 ? -12.780 4.083 -8.470 1.00 29.47 104 THR A C 1
ATOM 790 O O . THR A 1 104 ? -13.249 3.670 -7.414 1.00 29.47 104 THR A O 1
ATOM 793 N N . PRO A 1 105 ? -11.879 5.087 -8.482 1.00 36.75 105 PRO A N 1
ATOM 794 C CA . PRO A 1 105 ? -11.237 5.595 -7.266 1.00 36.75 105 PRO A CA 1
ATOM 795 C C . PRO A 1 105 ? -12.111 6.526 -6.413 1.00 36.75 105 PRO A C 1
ATOM 797 O O . PRO A 1 105 ? -12.857 7.353 -6.942 1.00 36.75 105 PRO A O 1
ATOM 800 N N . HIS A 1 106 ? -11.924 6.482 -5.088 1.00 33.94 106 HIS A N 1
ATOM 801 C CA . HIS A 1 106 ? -12.481 7.471 -4.155 1.00 33.94 106 HIS A CA 1
ATOM 802 C C . HIS A 1 106 ? -11.695 8.793 -4.238 1.00 33.94 106 HIS A C 1
ATOM 804 O O . HIS A 1 106 ? -10.467 8.788 -4.291 1.00 33.94 106 HIS A O 1
ATOM 810 N N . MET A 1 107 ? -12.379 9.940 -4.273 1.00 31.75 107 MET A N 1
ATOM 811 C CA . MET A 1 107 ? -11.761 11.263 -4.467 1.00 31.75 107 MET A CA 1
ATOM 812 C C . MET A 1 107 ? -11.326 11.887 -3.136 1.00 31.75 107 MET A C 1
ATOM 814 O O . MET A 1 107 ? -12.178 12.121 -2.286 1.00 31.75 107 MET A O 1
ATOM 818 N N . LEU A 1 108 ? -10.034 12.202 -2.970 1.00 38.25 108 LEU A N 1
ATOM 819 C CA . LEU A 1 108 ? -9.496 12.951 -1.824 1.00 38.25 108 LEU A CA 1
ATOM 820 C C . LEU A 1 108 ? -8.479 14.020 -2.285 1.00 38.25 108 LEU A C 1
ATOM 822 O O . LEU A 1 108 ? -7.748 13.850 -3.267 1.00 38.25 108 LEU A O 1
ATOM 826 N N . GLU A 1 109 ? -8.428 15.163 -1.600 1.00 32.12 109 GLU A N 1
ATOM 827 C CA . GLU A 1 109 ? -7.420 16.199 -1.868 1.00 32.12 109 GLU A CA 1
ATOM 828 C C . GLU A 1 109 ? -6.054 15.788 -1.287 1.00 32.12 109 GLU A C 1
ATOM 830 O O . GLU A 1 109 ? -5.967 15.159 -0.238 1.00 32.12 109 GLU A O 1
ATOM 835 N N . GLY A 1 110 ? -4.951 16.119 -1.959 1.00 36.19 110 GLY A N 1
ATOM 836 C CA . GLY A 1 110 ? -3.591 15.793 -1.522 1.00 36.19 110 GLY A CA 1
ATOM 837 C C . GLY A 1 110 ? -2.733 17.038 -1.320 1.00 36.19 110 GLY A C 1
ATOM 838 O O . GLY A 1 110 ? -2.581 17.841 -2.244 1.00 36.19 110 GLY A O 1
ATOM 839 N N . ALA A 1 111 ? -2.093 17.171 -0.155 1.00 32.38 111 ALA A N 1
ATOM 840 C CA . ALA A 1 111 ? -1.044 18.164 0.077 1.00 32.38 111 ALA A CA 1
ATOM 841 C C . ALA A 1 111 ? 0.354 17.572 -0.121 1.00 32.38 111 ALA A C 1
ATOM 843 O O . ALA A 1 111 ? 0.677 16.504 0.383 1.00 32.38 111 ALA A O 1
ATOM 844 N N . ALA A 1 112 ? 1.231 18.319 -0.795 1.00 34.78 112 ALA A N 1
ATOM 845 C CA . ALA A 1 112 ? 2.645 17.980 -0.898 1.00 34.78 112 ALA A CA 1
ATOM 846 C C . ALA A 1 112 ? 3.368 18.304 0.423 1.00 34.78 112 ALA A C 1
ATOM 848 O O . ALA A 1 112 ? 3.831 19.431 0.623 1.00 34.78 112 ALA A O 1
ATOM 849 N N . ARG A 1 113 ? 3.488 17.325 1.326 1.00 36.62 113 ARG A N 1
ATOM 850 C CA . ARG A 1 113 ? 4.408 17.388 2.471 1.00 36.62 113 ARG A CA 1
ATOM 851 C C . ARG A 1 113 ? 5.406 16.236 2.442 1.00 36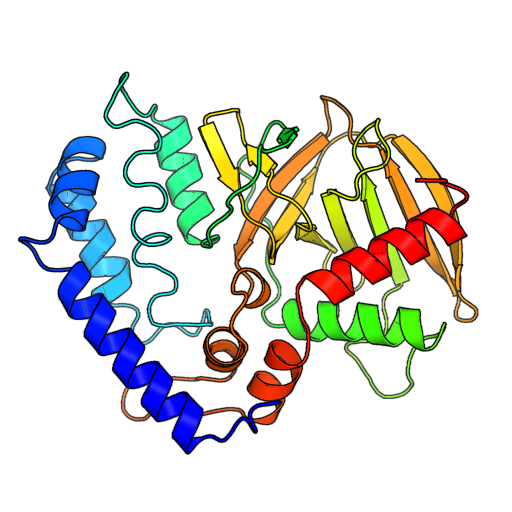.62 113 ARG A C 1
ATOM 853 O O . ARG A 1 113 ? 5.070 15.098 2.147 1.00 36.62 113 ARG A O 1
ATOM 8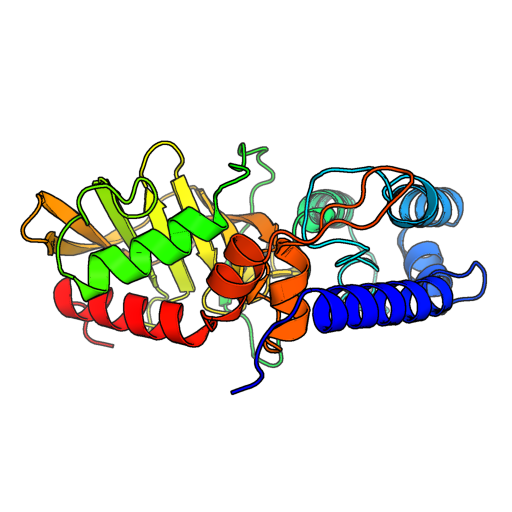60 N N . THR A 1 114 ? 6.652 16.555 2.781 1.00 40.41 114 THR A N 1
ATOM 861 C CA . THR A 1 114 ? 7.754 15.604 2.957 1.00 40.41 114 THR A CA 1
ATOM 862 C C . THR A 1 114 ? 7.643 14.941 4.331 1.00 40.41 114 THR A C 1
ATOM 864 O O . THR A 1 114 ? 8.315 15.355 5.277 1.00 40.41 114 THR A O 1
ATOM 867 N N . GLY A 1 115 ? 6.754 13.957 4.471 1.00 44.16 115 GLY A N 1
ATOM 868 C CA . GLY A 1 115 ? 6.812 13.023 5.596 1.00 44.16 115 GLY A CA 1
ATOM 869 C C . GLY A 1 115 ? 8.068 12.148 5.492 1.00 44.16 115 GLY A C 1
ATOM 870 O O . GLY A 1 115 ? 8.477 11.774 4.394 1.00 44.16 115 GLY A O 1
ATOM 871 N N . SER A 1 116 ? 8.704 11.839 6.623 1.00 47.09 116 SER A N 1
ATOM 872 C CA . SER A 1 116 ? 9.774 10.835 6.683 1.00 47.09 116 SER A CA 1
ATOM 873 C C . SER A 1 116 ? 9.147 9.443 6.624 1.00 47.09 116 SER A C 1
ATOM 875 O O . SER A 1 116 ? 8.213 9.166 7.376 1.00 47.09 116 SER A O 1
ATOM 877 N N . TYR A 1 117 ? 9.645 8.559 5.758 1.00 54.53 117 TYR A N 1
ATOM 878 C CA . TYR A 1 117 ? 9.243 7.151 5.747 1.00 54.53 117 TYR A CA 1
ATOM 879 C C . TYR A 1 117 ? 10.316 6.288 6.415 1.00 54.53 117 TYR A C 1
ATOM 881 O O . TYR A 1 117 ? 11.514 6.476 6.218 1.00 54.53 117 TYR A O 1
ATOM 889 N N . CYS A 1 118 ? 9.876 5.322 7.217 1.00 63.50 118 CYS A N 1
ATOM 890 C CA . CYS A 1 118 ? 10.755 4.348 7.855 1.00 63.50 118 CYS A CA 1
ATOM 891 C C . CYS A 1 118 ? 11.141 3.252 6.847 1.00 63.50 118 CYS A C 1
ATOM 893 O O . CYS A 1 118 ? 10.273 2.744 6.126 1.00 63.50 118 CYS A O 1
ATOM 895 N N . ALA A 1 119 ? 12.421 2.861 6.824 1.00 63.66 119 ALA A N 1
ATOM 896 C CA . ALA A 1 119 ? 12.902 1.724 6.031 1.00 63.66 119 ALA A CA 1
ATOM 897 C C . ALA A 1 119 ? 12.203 0.405 6.421 1.00 63.66 119 ALA A C 1
ATOM 899 O O . ALA A 1 119 ? 12.024 -0.468 5.577 1.00 63.66 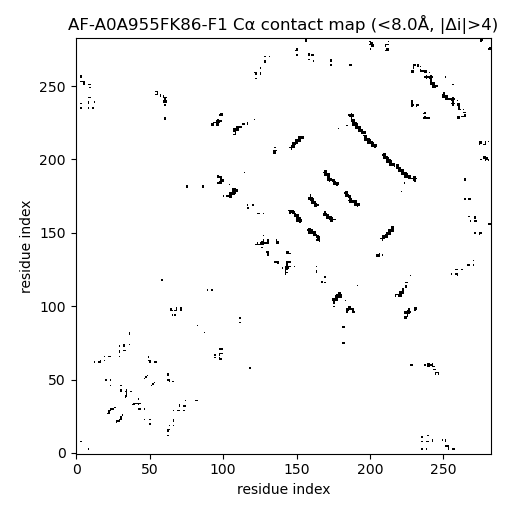119 ALA A O 1
ATOM 900 N N . ASP A 1 120 ? 11.714 0.320 7.663 1.00 75.12 120 ASP A N 1
ATOM 901 C CA . ASP A 1 120 ? 11.015 -0.841 8.219 1.00 75.12 120 ASP A CA 1
ATOM 902 C C . ASP A 1 120 ? 9.484 -0.713 8.165 1.00 75.12 120 ASP A C 1
ATOM 904 O O . ASP A 1 120 ? 8.772 -1.316 8.973 1.00 75.12 120 ASP A O 1
ATOM 908 N N . ALA A 1 121 ? 8.927 0.118 7.278 1.00 81.31 121 ALA A N 1
ATOM 909 C CA . ALA A 1 121 ? 7.477 0.297 7.255 1.00 81.31 121 ALA A CA 1
ATOM 910 C C . ALA A 1 121 ? 6.726 -1.002 6.905 1.00 81.31 121 ALA A C 1
ATOM 912 O O . ALA A 1 121 ? 5.703 -1.257 7.540 1.00 81.31 121 ALA A O 1
ATOM 913 N N . GLU A 1 122 ? 7.218 -1.824 5.971 1.00 87.12 122 GLU A N 1
ATOM 914 C CA . GLU A 1 122 ? 6.589 -3.100 5.600 1.00 87.12 122 GLU A CA 1
ATOM 915 C C . GLU A 1 122 ? 6.625 -4.112 6.744 1.00 87.12 122 GLU A C 1
ATOM 917 O O . GLU A 1 122 ? 5.542 -4.524 7.160 1.00 87.12 122 GLU A O 1
ATOM 922 N N . PRO A 1 123 ? 7.785 -4.483 7.326 1.00 86.62 123 PRO A N 1
ATOM 923 C CA . PRO A 1 123 ? 7.783 -5.401 8.464 1.00 86.62 123 PRO A CA 1
ATOM 924 C C . PRO A 1 123 ? 6.830 -4.949 9.577 1.00 86.62 123 PRO A C 1
ATOM 926 O O . PRO A 1 123 ? 6.069 -5.755 10.102 1.00 86.62 123 PRO A O 1
ATOM 929 N N . LYS A 1 124 ? 6.750 -3.639 9.855 1.00 89.56 124 LYS A N 1
ATOM 930 C CA . LYS A 1 124 ? 5.787 -3.077 10.818 1.00 89.56 124 LYS A CA 1
ATOM 931 C C . LYS A 1 124 ? 4.320 -3.249 10.387 1.00 89.56 124 LYS A C 1
ATOM 933 O O . LYS A 1 124 ? 3.470 -3.506 11.229 1.00 89.56 124 LYS A O 1
ATOM 938 N N . PHE A 1 125 ? 3.975 -3.133 9.104 1.00 93.19 125 PHE A N 1
ATOM 939 C CA . PHE A 1 125 ? 2.610 -3.440 8.641 1.00 93.19 125 PHE A CA 1
ATOM 940 C C . PHE A 1 125 ? 2.273 -4.926 8.805 1.00 93.19 125 PHE A C 1
ATOM 942 O O . PHE A 1 125 ? 1.180 -5.251 9.268 1.00 93.19 125 PHE A O 1
ATOM 949 N N . VAL A 1 126 ? 3.218 -5.823 8.510 1.00 93.31 126 VAL A N 1
ATOM 950 C CA . VAL A 1 126 ? 3.050 -7.261 8.776 1.00 93.31 126 VAL A CA 1
ATOM 951 C C . VAL A 1 126 ? 2.889 -7.515 10.277 1.00 93.31 126 VAL A C 1
ATOM 953 O O . VAL A 1 126 ? 1.996 -8.254 10.688 1.00 93.31 126 VAL A O 1
ATOM 956 N N . GLY A 1 127 ? 3.693 -6.856 11.109 1.00 92.12 127 GLY A N 1
ATOM 957 C CA . GLY A 1 127 ? 3.588 -6.930 12.561 1.00 92.12 127 GLY A CA 1
ATOM 958 C C . GLY A 1 127 ? 2.243 -6.428 13.092 1.00 92.12 127 GLY A C 1
ATOM 959 O O . GLY A 1 127 ? 1.688 -7.042 13.998 1.00 92.12 127 GLY A O 1
ATOM 960 N N . ALA A 1 128 ? 1.654 -5.389 12.488 1.00 92.88 128 ALA A N 1
ATOM 961 C CA . ALA A 1 128 ? 0.310 -4.924 12.840 1.00 92.88 128 ALA A CA 1
ATOM 962 C C . ALA A 1 128 ? -0.754 -6.005 12.577 1.00 92.88 128 ALA A C 1
ATOM 964 O O . ALA A 1 128 ? -1.611 -6.234 13.428 1.00 92.88 128 ALA A O 1
ATOM 965 N N . LEU A 1 129 ? -0.669 -6.725 11.450 1.00 94.75 129 LEU A N 1
ATOM 966 C CA . LEU A 1 129 ? -1.554 -7.865 11.176 1.00 94.75 129 LEU A CA 1
ATOM 967 C C . LEU A 1 129 ? -1.389 -8.979 12.211 1.00 94.75 129 LEU A C 1
ATOM 969 O O . LEU A 1 129 ? -2.379 -9.517 12.706 1.00 94.75 129 LEU A O 1
ATOM 973 N N . ARG A 1 130 ? -0.142 -9.313 12.566 1.00 92.81 130 ARG A N 1
ATOM 974 C CA . ARG A 1 130 ? 0.143 -10.337 13.582 1.00 92.81 130 ARG A CA 1
ATOM 975 C C . ARG A 1 130 ? -0.404 -9.941 14.954 1.00 92.81 130 ARG A C 1
ATOM 977 O O . ARG A 1 130 ? -1.019 -10.773 15.615 1.00 92.81 130 ARG A O 1
ATOM 984 N N . GLN A 1 131 ? -0.232 -8.681 15.351 1.00 91.12 131 GLN A N 1
ATOM 985 C CA . GLN A 1 131 ? -0.745 -8.134 16.608 1.00 91.12 131 GLN A CA 1
ATOM 986 C C . GLN A 1 131 ? -2.279 -8.202 16.674 1.00 91.12 131 GLN A C 1
ATOM 988 O O . GLN A 1 131 ? -2.835 -8.626 17.686 1.00 91.12 131 GLN A O 1
ATOM 993 N N . LEU A 1 132 ? -2.969 -7.857 15.579 1.00 91.31 132 LEU A N 1
ATOM 994 C CA . LEU A 1 132 ? -4.428 -7.982 15.475 1.00 91.31 132 LEU A CA 1
ATOM 995 C C . LEU A 1 132 ? -4.882 -9.442 15.567 1.00 91.31 132 LEU A C 1
ATOM 997 O O . LEU A 1 132 ? -5.792 -9.749 16.332 1.00 91.31 132 LEU A O 1
ATOM 1001 N N . ALA A 1 133 ? -4.222 -10.347 14.840 1.00 90.12 133 ALA A N 1
ATOM 1002 C CA . ALA A 1 133 ? -4.550 -11.771 14.852 1.00 90.12 133 ALA A CA 1
ATOM 1003 C C . ALA A 1 133 ? -4.325 -12.418 16.231 1.00 90.12 133 ALA A C 1
ATOM 1005 O O . ALA A 1 133 ? -5.100 -13.278 16.649 1.00 90.12 133 ALA A O 1
ATOM 1006 N N . ALA A 1 134 ? -3.282 -11.998 16.951 1.00 88.06 134 ALA A N 1
ATOM 1007 C CA . ALA A 1 134 ? -3.010 -12.446 18.314 1.00 88.06 134 ALA A CA 1
ATOM 1008 C C . ALA A 1 134 ? -3.933 -11.785 19.358 1.00 88.06 134 ALA A C 1
ATOM 1010 O O . ALA A 1 134 ? -4.111 -12.326 20.451 1.00 88.06 134 ALA A O 1
ATOM 1011 N N . GLY A 1 135 ? -4.504 -10.617 19.044 1.00 84.75 135 GLY A N 1
ATOM 1012 C CA . GLY A 1 135 ? -5.279 -9.790 19.973 1.00 84.75 135 GLY A CA 1
ATOM 1013 C C . GLY A 1 135 ? -4.438 -9.139 21.081 1.00 84.75 135 GLY A C 1
ATOM 1014 O O . GLY A 1 135 ? -4.997 -8.703 22.092 1.00 84.75 135 GLY A O 1
ATOM 1015 N N . GLN A 1 136 ? -3.113 -9.130 20.919 1.00 80.88 136 GLN A N 1
ATOM 1016 C CA . GLN A 1 136 ? -2.118 -8.584 21.844 1.00 80.88 136 GLN A CA 1
ATOM 1017 C C . GLN A 1 136 ? -0.756 -8.442 21.145 1.00 80.88 136 GLN A C 1
ATOM 1019 O O . GLN A 1 136 ? -0.497 -9.103 20.135 1.00 80.88 136 GLN A O 1
ATOM 1024 N N . ALA A 1 137 ? 0.130 -7.634 21.720 1.00 76.81 137 ALA A N 1
ATOM 1025 C CA . ALA A 1 137 ? 1.529 -7.542 21.341 1.00 76.81 137 ALA A CA 1
ATOM 1026 C C . ALA A 1 137 ? 2.208 -8.909 21.455 1.00 76.81 137 ALA A C 1
ATOM 1028 O O . ALA A 1 137 ? 1.945 -9.695 22.371 1.00 76.81 137 ALA A O 1
ATOM 1029 N N . ILE A 1 138 ? 3.099 -9.183 20.509 1.00 79.62 138 ILE A N 1
ATOM 1030 C CA . ILE A 1 138 ? 3.860 -10.428 20.467 1.00 79.62 138 ILE A CA 1
ATOM 1031 C C . ILE A 1 138 ? 5.224 -10.156 21.093 1.00 79.62 138 ILE A C 1
ATOM 1033 O O . ILE A 1 138 ? 6.009 -9.359 20.582 1.00 79.62 138 ILE A O 1
ATOM 1037 N N . GLU A 1 139 ? 5.494 -10.801 22.226 1.00 74.12 139 GLU A N 1
ATOM 1038 C CA . GLU A 1 139 ? 6.762 -10.652 22.938 1.00 74.12 139 GLU A CA 1
ATOM 1039 C C . GLU A 1 139 ? 7.947 -11.026 22.032 1.00 74.12 139 GLU A C 1
ATOM 1041 O O . GLU A 1 1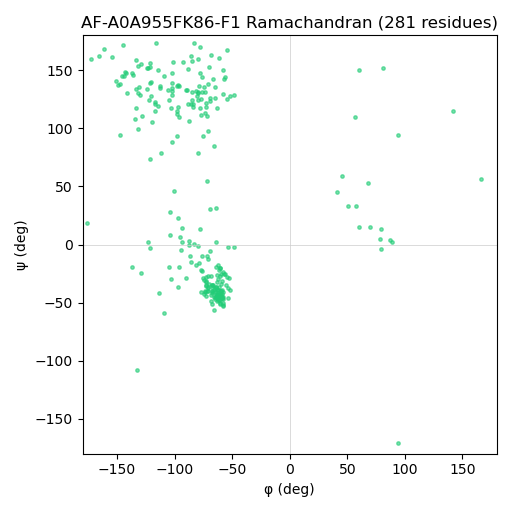39 ? 7.952 -12.079 21.395 1.00 74.12 139 GLU A O 1
ATOM 1046 N N . GLY A 1 140 ? 8.950 -10.146 21.963 1.00 74.00 140 GLY A N 1
ATOM 1047 C CA . GLY A 1 140 ? 10.137 -10.333 21.125 1.00 74.00 140 GLY A CA 1
ATOM 1048 C C . GLY A 1 140 ? 9.951 -10.014 19.636 1.00 74.00 140 GLY A C 1
ATOM 1049 O O . GLY A 1 140 ? 10.938 -10.049 18.904 1.00 74.00 140 GLY A O 1
ATOM 1050 N N . ASP A 1 141 ? 8.740 -9.670 19.180 1.00 78.19 141 ASP A N 1
ATOM 1051 C CA . ASP A 1 141 ? 8.505 -9.145 17.830 1.00 78.19 141 ASP A CA 1
ATOM 1052 C C . ASP A 1 141 ? 8.425 -7.613 17.886 1.00 78.19 141 ASP A C 1
ATOM 1054 O O . ASP A 1 141 ? 7.370 -7.017 18.121 1.00 78.19 141 ASP A O 1
ATOM 1058 N N . ASP A 1 142 ? 9.566 -6.960 17.653 1.00 75.19 142 ASP A N 1
ATOM 1059 C CA . ASP A 1 142 ? 9.651 -5.500 17.597 1.00 75.19 142 ASP A CA 1
ATOM 1060 C C . ASP A 1 142 ? 8.700 -4.900 16.553 1.00 75.19 142 ASP A C 1
ATOM 1062 O O . ASP A 1 142 ? 8.262 -3.754 16.682 1.00 75.19 142 ASP A O 1
ATOM 1066 N N . TYR A 1 143 ? 8.332 -5.644 15.516 1.00 79.56 143 TYR A N 1
ATOM 1067 C CA . TYR A 1 143 ? 7.423 -5.140 14.503 1.00 79.56 143 TYR A CA 1
ATOM 1068 C C . TYR A 1 143 ? 5.955 -5.233 14.922 1.00 79.56 143 TYR A C 1
ATOM 1070 O O . TYR A 1 143 ? 5.150 -4.508 14.349 1.00 79.56 143 TYR A O 1
ATOM 1078 N N . ALA A 1 144 ? 5.593 -6.031 15.932 1.00 77.06 144 ALA A N 1
ATOM 1079 C CA . ALA A 1 144 ? 4.211 -6.271 16.372 1.00 77.06 144 ALA A CA 1
ATOM 1080 C C . ALA A 1 144 ? 3.816 -5.525 17.665 1.00 77.06 144 ALA A C 1
ATOM 1082 O O . ALA A 1 144 ? 2.955 -5.983 18.417 1.00 77.06 144 ALA A O 1
ATOM 1083 N N . SER A 1 145 ? 4.442 -4.375 17.936 1.00 84.44 145 SER A N 1
ATOM 1084 C CA . SER A 1 145 ? 4.183 -3.546 19.123 1.00 84.44 145 SER A CA 1
ATOM 1085 C C . SER A 1 145 ? 3.750 -2.133 18.721 1.00 84.44 145 SER A C 1
ATOM 1087 O O . SER A 1 145 ? 4.525 -1.176 18.787 1.00 84.44 145 SER A O 1
ATOM 1089 N N . HIS A 1 146 ? 2.514 -2.003 18.242 1.00 89.31 146 HIS A N 1
ATOM 1090 C CA . HIS A 1 146 ? 1.912 -0.713 17.906 1.00 89.31 146 HIS A CA 1
ATOM 1091 C C . HIS A 1 146 ? 1.031 -0.222 19.045 1.00 89.31 146 HIS A C 1
ATOM 1093 O O . HIS A 1 146 ? 0.229 -0.980 19.573 1.00 89.31 146 HIS A O 1
ATOM 1099 N N . GLU A 1 147 ? 1.134 1.064 19.373 1.00 90.25 147 GLU A N 1
ATOM 1100 C CA . GLU A 1 147 ? 0.282 1.699 20.389 1.00 90.25 147 GLU A CA 1
ATOM 1101 C C . GLU A 1 147 ? -1.131 1.955 19.854 1.00 90.25 147 GLU A C 1
ATOM 1103 O O . GLU A 1 147 ? -2.113 1.997 20.601 1.00 90.25 147 GLU A O 1
ATOM 1108 N N . ARG A 1 148 ? -1.234 2.160 18.536 1.00 92.44 148 ARG A N 1
ATOM 1109 C CA . ARG A 1 148 ? -2.496 2.405 17.851 1.00 92.44 148 ARG A CA 1
ATOM 1110 C C . ARG A 1 148 ? -2.490 1.827 16.443 1.00 92.44 148 ARG A C 1
ATOM 1112 O O . ARG A 1 148 ? -1.535 2.003 15.683 1.00 92.44 148 ARG A O 1
ATOM 1119 N N . ILE A 1 149 ? -3.613 1.213 16.090 1.00 95.19 149 ILE A N 1
ATOM 1120 C CA . ILE A 1 149 ? -3.948 0.802 14.730 1.00 95.19 149 ILE A CA 1
ATOM 1121 C C . ILE A 1 149 ? -5.286 1.453 14.384 1.00 95.19 149 ILE A C 1
ATOM 1123 O O . ILE A 1 149 ? -6.203 1.493 15.203 1.00 95.19 149 ILE A O 1
ATOM 1127 N N . SER A 1 150 ? -5.396 2.050 13.205 1.00 95.69 150 SER A N 1
ATOM 1128 C CA . SER A 1 150 ? -6.590 2.801 12.823 1.00 95.69 150 SER A CA 1
ATOM 1129 C C . SER A 1 150 ? -7.006 2.519 11.396 1.00 95.69 150 SER A C 1
ATOM 1131 O O . SER A 1 150 ? -6.157 2.296 10.541 1.00 95.69 150 SER A O 1
ATOM 1133 N N . VAL A 1 151 ? -8.305 2.568 11.137 1.00 96.88 151 VAL A N 1
ATOM 1134 C CA . VAL A 1 151 ? -8.867 2.453 9.792 1.00 96.88 151 VAL A CA 1
ATOM 1135 C C . VAL A 1 151 ? -9.491 3.780 9.402 1.00 96.88 151 VAL A C 1
ATOM 1137 O O . VAL A 1 151 ? -10.204 4.392 10.193 1.00 96.88 151 VAL A O 1
ATOM 1140 N N . TYR A 1 152 ? -9.209 4.210 8.180 1.00 95.19 152 TYR A N 1
ATOM 1141 C CA . TYR A 1 152 ? -9.893 5.315 7.525 1.00 95.19 152 TYR A CA 1
ATOM 1142 C C . TYR A 1 152 ? -10.874 4.735 6.524 1.00 95.19 152 TYR A C 1
ATOM 1144 O O . TYR A 1 152 ? -10.474 3.897 5.716 1.00 95.19 152 TYR A O 1
ATOM 1152 N N . HIS A 1 153 ? -12.128 5.166 6.571 1.00 94.69 153 HIS A N 1
ATOM 1153 C CA . HIS A 1 153 ? -13.182 4.642 5.712 1.00 94.69 153 HIS A CA 1
ATOM 1154 C C . HIS A 1 153 ? -13.997 5.753 5.053 1.00 94.69 153 HIS A C 1
ATOM 1156 O O . HIS A 1 153 ? -14.113 6.861 5.579 1.00 94.69 153 HIS A O 1
ATOM 1162 N N . ALA A 1 154 ? -14.567 5.441 3.895 1.00 91.69 154 ALA A N 1
ATOM 1163 C CA . ALA A 1 154 ? -15.525 6.281 3.197 1.00 91.69 154 ALA A CA 1
ATOM 1164 C C . ALA A 1 154 ? -16.863 6.369 3.966 1.00 91.69 154 ALA A C 1
ATOM 1166 O O . ALA A 1 154 ? -17.134 5.538 4.843 1.00 91.69 154 ALA A O 1
ATOM 1167 N N . PRO A 1 155 ? -17.725 7.357 3.647 1.00 90.00 155 PRO A N 1
ATOM 1168 C CA . PRO A 1 155 ? -19.056 7.481 4.250 1.00 90.00 155 PRO A CA 1
ATOM 1169 C C . PRO A 1 155 ? -19.957 6.252 4.076 1.00 90.00 155 PRO A C 1
ATOM 1171 O O . PRO A 1 155 ? -20.856 6.037 4.881 1.00 90.00 155 PRO A O 1
ATOM 1174 N N . ASP A 1 156 ? -19.719 5.449 3.039 1.00 90.69 156 ASP A N 1
ATOM 1175 C CA . ASP A 1 156 ? -20.437 4.197 2.774 1.00 90.69 156 ASP A CA 1
ATOM 1176 C C . ASP A 1 156 ? -19.897 2.991 3.566 1.00 90.69 156 ASP A C 1
ATOM 1178 O O . ASP A 1 156 ? -20.420 1.891 3.428 1.00 90.69 156 ASP A O 1
ATOM 1182 N N . GLY A 1 157 ? -18.868 3.186 4.398 1.00 90.12 157 GLY A N 1
ATOM 1183 C CA . GLY A 1 157 ? -18.243 2.124 5.188 1.00 90.12 157 GLY A CA 1
ATOM 1184 C C . GLY A 1 157 ? -17.098 1.389 4.484 1.00 90.12 157 GLY A C 1
ATOM 1185 O O . GLY A 1 157 ? -16.507 0.493 5.087 1.00 90.12 157 GLY A O 1
ATOM 1186 N N . THR A 1 158 ? -16.726 1.772 3.259 1.00 93.50 158 THR A N 1
ATOM 1187 C CA . THR A 1 158 ? -15.586 1.172 2.545 1.00 93.50 158 THR A CA 1
ATOM 1188 C C . THR A 1 158 ? -14.268 1.553 3.216 1.00 93.50 158 THR A C 1
ATOM 1190 O O . THR A 1 158 ? -13.961 2.736 3.366 1.00 93.50 158 THR A O 1
ATOM 1193 N N . ALA A 1 159 ? -13.458 0.570 3.613 1.00 94.81 159 ALA A N 1
ATOM 1194 C CA . ALA A 1 159 ? -12.151 0.817 4.218 1.00 94.81 159 ALA A CA 1
ATOM 1195 C C . ALA A 1 159 ? -11.144 1.313 3.167 1.00 94.81 159 ALA A C 1
ATOM 1197 O O . ALA A 1 159 ? -10.802 0.591 2.241 1.00 94.81 159 ALA A O 1
ATOM 1198 N N . LEU A 1 160 ? -10.623 2.529 3.334 1.00 92.88 160 LEU A N 1
ATOM 1199 C CA . LEU A 1 160 ? -9.715 3.176 2.381 1.00 92.88 160 LEU A CA 1
ATOM 1200 C C . LEU A 1 160 ? -8.244 3.027 2.762 1.00 92.88 160 LEU A C 1
ATOM 1202 O O . LEU A 1 160 ? -7.388 2.897 1.886 1.00 92.88 160 LEU A O 1
ATOM 1206 N N . ALA A 1 161 ? -7.923 3.075 4.058 1.00 94.88 161 ALA A N 1
ATOM 1207 C CA . ALA A 1 161 ? -6.544 2.979 4.521 1.00 94.88 161 ALA A CA 1
ATOM 1208 C C . ALA A 1 161 ? -6.426 2.356 5.916 1.00 94.88 161 ALA A C 1
ATOM 1210 O O . ALA A 1 161 ? -7.193 2.683 6.821 1.00 94.88 161 ALA A O 1
ATOM 1211 N N . LEU A 1 162 ? -5.405 1.520 6.112 1.00 96.75 162 LEU A N 1
ATOM 1212 C CA . LEU A 1 162 ? -5.011 0.978 7.412 1.00 96.75 162 LEU A CA 1
ATOM 1213 C C . LEU A 1 162 ? -3.767 1.710 7.914 1.00 96.75 162 LEU A C 1
ATOM 1215 O O . LEU A 1 162 ? -2.701 1.624 7.312 1.00 96.75 162 LEU A O 1
ATOM 1219 N N . ARG A 1 163 ? -3.871 2.407 9.040 1.00 94.56 163 ARG A N 1
ATOM 1220 C CA . ARG A 1 163 ? -2.775 3.134 9.681 1.00 94.56 163 ARG A CA 1
ATOM 1221 C C . ARG A 1 163 ? -2.226 2.377 10.867 1.00 94.56 163 ARG A C 1
ATOM 1223 O O . ARG A 1 163 ? -2.970 1.945 11.741 1.00 94.56 163 ARG A O 1
ATOM 1230 N N . LYS A 1 164 ? -0.901 2.322 10.937 1.00 91.88 164 LYS A N 1
ATOM 1231 C CA . LYS A 1 164 ? -0.170 1.906 12.132 1.00 91.88 164 LYS A CA 1
ATOM 1232 C C . LYS A 1 164 ? 0.524 3.102 12.766 1.00 91.88 164 LYS A C 1
ATOM 1234 O O . LYS A 1 164 ? 1.011 3.998 12.067 1.00 91.88 164 LYS A O 1
ATOM 1239 N N . GLN A 1 165 ? 0.600 3.098 14.089 1.00 87.12 165 GLN A N 1
ATOM 1240 C CA . GLN A 1 165 ? 1.339 4.089 14.852 1.00 87.12 165 GLN A CA 1
ATOM 1241 C C . GLN A 1 165 ? 2.193 3.403 15.924 1.00 87.12 165 GLN A C 1
ATOM 1243 O O . GLN A 1 165 ? 1.681 2.754 16.836 1.00 87.12 165 GLN A O 1
ATOM 1248 N N . ARG A 1 166 ? 3.510 3.574 15.780 1.00 77.06 166 ARG A N 1
ATOM 1249 C CA . ARG A 1 166 ? 4.534 3.271 16.793 1.00 77.06 166 ARG A CA 1
ATOM 1250 C C . ARG A 1 166 ? 5.467 4.485 16.872 1.00 77.06 166 ARG A C 1
ATOM 1252 O O . ARG A 1 166 ? 5.028 5.552 17.277 1.00 77.06 166 ARG A O 1
ATOM 1259 N N . THR A 1 167 ? 6.694 4.366 16.361 1.00 67.00 167 THR A N 1
ATOM 1260 C CA . THR A 1 167 ? 7.641 5.484 16.180 1.00 67.00 167 THR A CA 1
ATOM 1261 C C . THR A 1 167 ? 7.225 6.431 15.060 1.00 67.00 167 THR A C 1
ATOM 1263 O O . THR A 1 167 ? 7.385 7.640 15.165 1.00 67.00 167 THR A O 1
ATOM 1266 N N . ASP A 1 168 ? 6.665 5.858 13.998 1.00 67.00 168 ASP A N 1
ATOM 1267 C CA . ASP A 1 168 ? 6.221 6.558 12.803 1.00 67.00 168 ASP A CA 1
ATOM 1268 C C . ASP A 1 168 ? 4.744 6.270 12.588 1.00 67.00 168 ASP A C 1
ATOM 1270 O O . ASP A 1 168 ? 4.237 5.202 12.957 1.00 67.00 168 ASP A O 1
ATOM 1274 N N . SER A 1 169 ? 4.062 7.219 11.962 1.00 82.56 169 SER A N 1
ATOM 1275 C CA . SER A 1 169 ? 2.635 7.134 11.713 1.00 82.56 169 SER A CA 1
ATOM 1276 C C . SER A 1 169 ? 2.385 7.186 10.217 1.00 82.56 169 SER A C 1
ATOM 1278 O O . SER A 1 169 ? 2.566 8.218 9.588 1.00 82.56 169 SER A O 1
ATOM 1280 N N . THR A 1 170 ? 2.047 6.036 9.647 1.00 87.06 170 THR A N 1
ATOM 1281 C CA . THR A 1 170 ? 1.863 5.858 8.201 1.00 87.06 170 THR A CA 1
ATOM 1282 C C . THR A 1 170 ? 0.694 4.923 7.963 1.00 87.06 170 THR A C 1
ATOM 1284 O O . THR A 1 170 ? 0.447 4.015 8.767 1.00 87.06 170 THR A O 1
ATOM 1287 N N . ALA A 1 171 ? -0.024 5.147 6.870 1.00 90.75 171 ALA A N 1
ATOM 1288 C CA . ALA A 1 171 ? -1.141 4.318 6.455 1.00 90.75 171 ALA A CA 1
ATOM 1289 C C . ALA A 1 171 ? -0.843 3.593 5.149 1.00 90.75 171 ALA A C 1
ATOM 1291 O O . ALA A 1 171 ? -0.066 4.079 4.339 1.00 90.75 171 ALA A O 1
ATOM 1292 N N . LEU A 1 172 ? -1.433 2.420 4.972 1.00 92.44 172 LEU A N 1
ATOM 1293 C CA . LEU A 1 172 ? -1.414 1.645 3.744 1.00 92.44 172 LEU A CA 1
ATOM 1294 C C . LEU A 1 172 ? -2.787 1.781 3.089 1.00 92.44 172 LEU A C 1
ATOM 1296 O O . LEU A 1 172 ? -3.788 1.479 3.740 1.00 92.44 172 LEU A O 1
ATOM 1300 N N . LEU A 1 173 ? -2.842 2.230 1.836 1.00 90.50 173 LEU A N 1
ATOM 1301 C CA . LEU A 1 173 ? -4.084 2.252 1.071 1.00 90.50 173 LEU A CA 1
ATOM 1302 C C . LEU A 1 173 ? -4.578 0.831 0.824 1.00 90.50 173 LEU A C 1
ATOM 1304 O O . LEU A 1 173 ? -3.808 -0.058 0.450 1.00 90.50 173 LEU A O 1
ATOM 1308 N N . LEU A 1 174 ? -5.876 0.658 1.017 1.00 93.75 174 LEU A N 1
ATOM 1309 C CA . LEU A 1 174 ? -6.609 -0.587 0.815 1.00 93.75 174 LEU A CA 1
ATOM 1310 C C . LEU A 1 174 ? -7.443 -0.548 -0.464 1.00 93.75 174 LEU A C 1
ATOM 1312 O O . LEU A 1 174 ? -7.772 -1.603 -0.992 1.00 93.75 174 LEU A O 1
ATOM 1316 N N . GLU A 1 175 ? -7.714 0.659 -0.962 1.00 87.62 175 GLU A N 1
ATOM 1317 C CA . GLU A 1 175 ? -8.478 0.946 -2.173 1.00 87.62 175 GLU A CA 1
ATOM 1318 C C . GLU A 1 175 ? -7.754 1.998 -3.037 1.00 87.62 175 GLU A C 1
ATOM 1320 O O . GLU A 1 175 ? -6.927 2.763 -2.518 1.00 87.62 175 GLU A O 1
ATOM 1325 N N . PRO A 1 176 ? -8.060 2.073 -4.347 1.00 80.75 176 PRO A N 1
ATOM 1326 C CA . PRO A 1 176 ? -7.707 3.218 -5.181 1.00 80.75 176 PRO A CA 1
ATOM 1327 C C . PRO A 1 176 ? -8.165 4.534 -4.567 1.00 80.75 176 PRO A C 1
ATOM 1329 O O . PRO A 1 176 ? -9.355 4.739 -4.314 1.00 80.75 176 PRO A O 1
ATOM 1332 N N . VAL A 1 177 ? -7.241 5.486 -4.447 1.00 73.50 177 VAL A N 1
ATOM 1333 C CA . VAL A 1 177 ? -7.581 6.857 -4.060 1.00 73.50 177 VAL A CA 1
ATOM 1334 C C . VAL A 1 177 ? -7.107 7.828 -5.127 1.00 73.50 177 VAL A C 1
ATOM 1336 O O . VAL A 1 177 ? -5.929 7.878 -5.473 1.00 73.50 177 VAL A O 1
ATOM 1339 N N . SER A 1 178 ? -8.034 8.632 -5.634 1.00 69.56 178 SER A N 1
ATOM 1340 C CA . SER A 1 178 ? -7.747 9.760 -6.509 1.00 69.56 178 SER A CA 1
ATOM 1341 C C . SER A 1 178 ? -7.279 10.943 -5.677 1.00 69.56 178 SER A C 1
ATOM 1343 O O . SER A 1 178 ? -7.902 11.314 -4.688 1.00 69.56 178 SER A O 1
ATOM 1345 N N . ILE A 1 179 ? -6.179 11.542 -6.104 1.00 64.25 179 ILE A N 1
ATOM 1346 C CA . ILE A 1 179 ? -5.458 12.609 -5.430 1.00 64.25 179 ILE A CA 1
ATOM 1347 C C . ILE A 1 179 ? -5.574 13.847 -6.290 1.00 64.25 179 ILE A C 1
ATOM 1349 O O . ILE A 1 179 ? -5.127 13.866 -7.446 1.00 64.25 179 ILE A O 1
ATOM 1353 N N . ASN A 1 180 ? -6.182 14.891 -5.726 1.00 59.44 180 ASN A N 1
ATOM 1354 C CA . ASN A 1 180 ? -6.438 16.148 -6.433 1.00 59.44 180 ASN A CA 1
ATOM 1355 C C . ASN A 1 180 ? -7.133 15.921 -7.791 1.00 59.44 180 ASN A C 1
ATOM 1357 O O . ASN A 1 180 ? -6.825 16.599 -8.775 1.00 59.44 180 ASN A O 1
ATOM 1361 N N . GLY A 1 181 ? -7.983 14.890 -7.879 1.00 56.06 181 GLY A N 1
ATOM 1362 C CA . GLY A 1 181 ? -8.754 14.540 -9.073 1.00 56.06 181 GLY A CA 1
ATOM 1363 C C . GLY A 1 181 ? -7.948 14.206 -10.329 1.00 56.06 181 GLY A C 1
ATOM 1364 O O . GLY A 1 181 ? -8.508 14.243 -11.420 1.00 56.06 181 GLY A O 1
ATOM 1365 N N . SER A 1 182 ? -6.642 13.942 -10.221 1.00 51.34 182 SER A N 1
ATOM 1366 C CA . SER A 1 182 ? -5.775 13.822 -11.404 1.00 51.34 182 SER A CA 1
ATOM 1367 C C . SER A 1 182 ? -4.774 12.680 -11.383 1.00 51.34 182 SER A C 1
ATOM 1369 O O . SER A 1 182 ? -4.289 12.285 -12.443 1.00 51.34 182 SER A O 1
ATOM 1371 N N . VAL A 1 183 ? -4.471 12.134 -10.209 1.00 56.50 183 VAL A N 1
ATOM 1372 C CA . VAL A 1 183 ? -3.572 10.990 -10.055 1.00 56.50 183 VAL A CA 1
ATOM 1373 C C . VAL A 1 183 ? -4.252 9.985 -9.144 1.00 56.50 183 VAL A C 1
ATOM 1375 O O . VAL A 1 183 ? -4.713 10.366 -8.080 1.00 56.50 183 VAL A O 1
ATOM 1378 N N . THR A 1 184 ? -4.314 8.715 -9.536 1.00 66.38 184 THR A N 1
ATOM 1379 C CA . THR A 1 184 ? -4.820 7.652 -8.656 1.00 66.38 184 THR A CA 1
ATOM 1380 C C . THR A 1 184 ? -3.646 6.947 -7.993 1.00 66.38 184 THR A C 1
ATOM 1382 O O . THR A 1 184 ? -2.802 6.373 -8.680 1.00 66.38 184 THR A O 1
ATOM 1385 N N . ALA A 1 185 ? -3.578 7.010 -6.667 1.00 71.50 185 ALA A N 1
ATOM 1386 C CA . ALA A 1 185 ? -2.677 6.193 -5.873 1.00 71.50 185 ALA A CA 1
ATOM 1387 C C . ALA A 1 185 ? -3.291 4.801 -5.673 1.00 71.50 185 ALA A C 1
ATOM 1389 O O . ALA A 1 185 ? -4.468 4.703 -5.312 1.00 71.50 185 ALA A O 1
ATOM 1390 N N . PRO A 1 186 ? -2.522 3.728 -5.908 1.00 73.50 186 PRO A N 1
ATOM 1391 C CA . PRO A 1 186 ? -3.064 2.389 -5.885 1.00 73.50 186 PRO A CA 1
ATOM 1392 C C . PRO A 1 186 ? -3.166 1.770 -4.487 1.00 73.50 186 PRO A C 1
ATOM 1394 O O . PRO A 1 186 ? -2.617 2.290 -3.516 1.00 73.50 186 PRO A O 1
ATOM 1397 N N . VAL A 1 187 ? -3.780 0.592 -4.401 1.00 83.81 187 VAL A N 1
ATOM 1398 C CA . VAL A 1 187 ? -3.732 -0.284 -3.230 1.00 83.81 187 VAL A CA 1
ATOM 1399 C C . VAL A 1 187 ? -2.267 -0.574 -2.911 1.00 83.81 187 VAL A C 1
ATOM 1401 O O . VAL A 1 187 ? -1.429 -0.647 -3.807 1.00 83.81 187 VAL A O 1
ATOM 1404 N N . GLY A 1 188 ? -1.921 -0.687 -1.631 1.00 84.00 188 GLY A N 1
ATOM 1405 C CA . GLY A 1 188 ? -0.538 -0.918 -1.209 1.00 84.00 188 GLY A CA 1
ATOM 1406 C C . GLY A 1 188 ? 0.347 0.337 -1.233 1.00 84.00 188 GLY A C 1
ATOM 1407 O O . GLY A 1 188 ? 1.543 0.269 -0.944 1.00 84.00 188 GLY A O 1
ATOM 1408 N N . THR A 1 189 ? -0.216 1.502 -1.534 1.00 81.75 189 THR A N 1
ATOM 1409 C CA . THR A 1 189 ? 0.431 2.809 -1.361 1.00 81.75 189 THR A CA 1
ATOM 1410 C C . THR A 1 189 ? 0.581 3.142 0.114 1.00 81.75 189 THR A C 1
ATOM 1412 O O . THR A 1 189 ? -0.403 3.161 0.844 1.00 81.75 189 THR A O 1
ATOM 1415 N N . ILE A 1 190 ? 1.796 3.455 0.562 1.00 83.19 190 ILE A N 1
ATOM 1416 C CA . ILE A 1 190 ? 2.023 4.016 1.893 1.00 83.19 190 ILE A CA 1
ATOM 1417 C C . ILE A 1 190 ? 1.799 5.525 1.826 1.00 83.19 190 ILE A C 1
ATOM 1419 O O . ILE A 1 190 ? 2.488 6.228 1.090 1.00 83.19 190 ILE A O 1
ATOM 1423 N N . VAL A 1 191 ? 0.866 6.027 2.622 1.00 80.75 191 VAL A N 1
ATOM 1424 C CA . VAL A 1 191 ? 0.470 7.434 2.688 1.00 80.75 191 VAL A CA 1
ATOM 1425 C C . VAL A 1 191 ? 0.667 7.996 4.092 1.00 80.75 191 VAL A C 1
ATOM 1427 O O . VAL A 1 191 ? 0.669 7.273 5.093 1.00 80.75 191 VAL A O 1
ATOM 1430 N N . ASP A 1 192 ? 0.811 9.310 4.159 1.00 81.81 192 ASP A N 1
ATOM 1431 C CA . ASP A 1 192 ? 0.538 10.098 5.350 1.00 81.81 192 ASP A CA 1
ATOM 1432 C C . ASP A 1 192 ? -0.940 10.507 5.354 1.00 81.81 192 ASP A C 1
ATOM 1434 O O . ASP A 1 192 ? -1.550 10.672 4.294 1.00 81.81 192 ASP A O 1
ATOM 1438 N N . VAL A 1 193 ? -1.508 10.682 6.544 1.00 83.50 193 VAL A N 1
ATOM 1439 C CA . VAL A 1 193 ? -2.896 11.123 6.723 1.00 83.50 193 VAL A CA 1
ATOM 1440 C C . VAL A 1 193 ? -2.888 12.468 7.429 1.00 83.50 193 VAL A C 1
ATOM 1442 O O . VAL A 1 193 ? -2.480 12.569 8.589 1.00 83.50 193 VAL A O 1
ATOM 1445 N N . VAL A 1 194 ? -3.354 13.497 6.728 1.00 78.56 194 VAL A N 1
ATOM 1446 C CA . VAL A 1 194 ? -3.356 14.895 7.167 1.00 78.56 194 VAL A CA 1
ATOM 1447 C C . VAL A 1 194 ? -4.792 15.424 7.170 1.00 78.56 194 VAL A C 1
ATOM 1449 O O . VAL A 1 194 ? -5.631 14.960 6.408 1.00 78.56 194 VAL A O 1
ATOM 1452 N N . GLY A 1 195 ? -5.074 16.412 8.018 1.00 77.25 195 GLY A N 1
ATOM 1453 C CA . GLY A 1 195 ? -6.374 17.083 8.061 1.00 77.25 195 GLY A CA 1
ATOM 1454 C C . GLY A 1 195 ? -7.339 16.501 9.090 1.00 77.25 195 GLY A C 1
ATOM 1455 O O . GLY A 1 195 ? -6.950 15.716 9.960 1.00 77.25 195 GLY A O 1
ATOM 1456 N N . THR A 1 196 ? -8.590 16.955 9.026 1.00 71.19 196 THR A N 1
ATOM 1457 C CA . THR A 1 196 ? -9.631 16.604 9.996 1.00 71.19 196 THR A CA 1
ATOM 1458 C C . THR A 1 196 ? -10.285 15.284 9.615 1.00 71.19 196 THR A C 1
ATOM 1460 O O . THR A 1 196 ? -10.693 15.078 8.472 1.00 71.19 196 THR A O 1
ATOM 1463 N N . THR A 1 197 ? -10.408 14.389 10.589 1.00 80.75 197 THR A N 1
ATOM 1464 C CA . THR A 1 197 ? -11.055 13.082 10.434 1.00 80.75 197 THR A CA 1
ATOM 1465 C C . THR A 1 197 ? -12.054 12.889 11.562 1.00 80.75 197 THR A C 1
ATOM 1467 O O . THR A 1 197 ? -11.725 13.163 12.721 1.00 80.75 197 THR A O 1
ATOM 1470 N N . GLU A 1 198 ? -13.249 12.401 11.250 1.00 88.44 198 GLU A N 1
ATOM 1471 C CA . GLU A 1 198 ? -14.280 12.158 12.256 1.00 88.44 198 GLU A CA 1
ATOM 1472 C C . GLU A 1 198 ? -14.088 10.770 12.868 1.00 88.44 198 GLU A C 1
ATOM 1474 O O . GLU A 1 198 ? -14.080 9.771 12.157 1.00 88.44 198 GLU A O 1
ATOM 1479 N N . CYS A 1 199 ? -13.899 10.691 14.186 1.00 92.31 199 CYS A N 1
ATOM 1480 C CA . CYS A 1 199 ? -13.788 9.4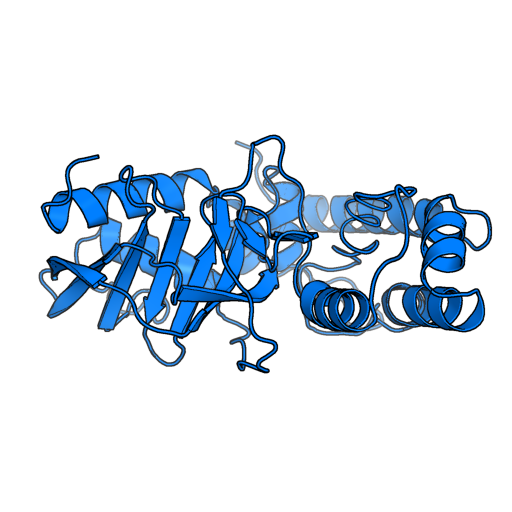06 14.874 1.00 92.31 199 CYS A CA 1
ATOM 1481 C C . CYS A 1 199 ? -15.168 8.748 14.955 1.00 92.31 199 CYS A C 1
ATOM 1483 O O . CYS A 1 199 ? -16.032 9.233 15.682 1.00 92.31 199 CYS A O 1
ATOM 1485 N N . THR A 1 200 ? -15.350 7.626 14.266 1.00 94.19 200 THR A N 1
ATOM 1486 C CA . THR A 1 200 ? -16.623 6.892 14.213 1.00 94.19 200 THR A CA 1
ATOM 1487 C C . THR A 1 200 ? -16.698 5.748 15.214 1.00 94.19 200 THR A C 1
ATOM 1489 O O . THR A 1 200 ? -17.790 5.320 15.573 1.00 94.19 200 THR A O 1
ATOM 1492 N N . GLY A 1 201 ? -15.556 5.281 15.725 1.00 94.50 201 GLY A N 1
ATOM 1493 C CA . GLY A 1 201 ? -15.534 4.248 16.755 1.00 94.50 201 GLY A CA 1
ATOM 1494 C C . GLY A 1 201 ? -14.143 3.986 17.316 1.00 94.50 201 GLY A C 1
ATOM 1495 O O . GLY A 1 201 ? -13.133 4.333 16.701 1.00 94.50 201 GLY A O 1
ATOM 1496 N N . GLN A 1 202 ? -14.094 3.387 18.505 1.00 96.12 202 GLN A N 1
ATOM 1497 C CA . GLN A 1 202 ? -12.855 2.992 19.173 1.00 96.12 202 GLN A CA 1
ATOM 1498 C C . GLN A 1 202 ? -13.040 1.672 19.914 1.00 96.12 202 GLN A C 1
ATOM 1500 O O . GLN A 1 202 ? -14.117 1.386 20.434 1.00 96.12 202 GLN A O 1
ATOM 1505 N N . ALA A 1 203 ? -11.961 0.904 19.996 1.00 95.31 203 ALA A N 1
ATOM 1506 C CA . ALA A 1 203 ? -11.856 -0.297 20.810 1.00 95.31 203 ALA A CA 1
ATOM 1507 C C . ALA A 1 203 ? -10.432 -0.425 21.367 1.00 95.31 203 ALA A C 1
ATOM 1509 O O . ALA A 1 203 ? -9.528 0.326 20.994 1.00 95.31 203 ALA A O 1
ATOM 1510 N N . GLU A 1 204 ? -10.223 -1.381 22.261 1.00 94.50 204 GLU A N 1
ATOM 1511 C CA . GLU A 1 204 ? -8.918 -1.643 22.862 1.00 94.50 204 GLU A CA 1
ATOM 1512 C C . GLU A 1 204 ? -8.638 -3.147 22.844 1.00 94.50 204 GLU A C 1
ATOM 1514 O O . GLU A 1 204 ? -9.516 -3.956 23.160 1.00 94.50 204 GLU A O 1
ATOM 1519 N N . LEU A 1 205 ? -7.425 -3.525 22.436 1.00 91.50 205 LEU A N 1
ATOM 1520 C CA . LEU A 1 205 ? -6.928 -4.893 22.572 1.00 91.50 205 LEU A CA 1
ATOM 1521 C C . LEU A 1 205 ? -6.472 -5.157 24.015 1.00 91.50 205 LEU A C 1
ATOM 1523 O O . LEU A 1 205 ? -6.348 -4.247 24.831 1.00 91.50 205 LEU A O 1
ATOM 1527 N N . ARG A 1 206 ? -6.190 -6.421 24.349 1.00 87.88 206 ARG A N 1
ATOM 1528 C CA . ARG A 1 206 ? -5.858 -6.829 25.731 1.00 87.88 206 ARG A CA 1
ATOM 1529 C C . ARG A 1 206 ? -4.577 -6.200 26.277 1.00 87.88 206 ARG A C 1
ATOM 1531 O O . ARG A 1 206 ? -4.423 -6.092 27.487 1.00 87.88 206 ARG A O 1
ATOM 1538 N N . ASP A 1 207 ? -3.662 -5.839 25.390 1.00 85.00 207 ASP A N 1
ATOM 1539 C CA . ASP A 1 207 ? -2.368 -5.232 25.697 1.00 85.00 207 ASP A CA 1
ATOM 1540 C C . ASP A 1 207 ? -2.426 -3.697 25.810 1.00 85.00 207 ASP A C 1
ATOM 1542 O O . ASP A 1 207 ? -1.390 -3.060 25.994 1.00 85.00 207 ASP A O 1
ATOM 1546 N N . GLY A 1 208 ? -3.616 -3.099 25.686 1.00 88.00 208 GLY A N 1
ATOM 1547 C CA . GLY A 1 208 ? -3.808 -1.649 25.694 1.00 88.00 208 GLY A CA 1
ATOM 1548 C C . GLY A 1 208 ? -3.671 -0.984 24.323 1.00 88.00 208 GLY A C 1
ATOM 1549 O O . GLY A 1 208 ? -3.747 0.245 24.224 1.00 88.00 208 GLY A O 1
ATOM 1550 N N . THR A 1 209 ? -3.479 -1.758 23.250 1.00 92.00 209 THR A N 1
ATOM 1551 C CA . THR A 1 209 ? -3.422 -1.211 21.889 1.00 92.00 209 THR A CA 1
ATOM 1552 C C . THR A 1 209 ? -4.762 -0.621 21.498 1.00 92.00 209 THR A C 1
ATOM 1554 O O . THR A 1 209 ? -5.793 -1.297 21.523 1.00 92.00 209 THR A O 1
ATOM 1557 N N . ARG A 1 210 ? -4.744 0.641 21.070 1.00 93.88 210 ARG A N 1
ATOM 1558 C CA . ARG A 1 210 ? -5.958 1.356 20.676 1.00 93.88 210 ARG A CA 1
ATOM 1559 C C . ARG A 1 210 ? -6.312 1.057 19.231 1.00 93.88 210 ARG A C 1
ATOM 1561 O O . ARG A 1 210 ? -5.529 1.335 18.322 1.00 93.88 210 ARG A O 1
ATOM 1568 N N . LEU A 1 211 ? -7.526 0.579 19.025 1.00 96.12 211 LEU A N 1
ATOM 1569 C CA . LEU A 1 211 ? -8.154 0.485 17.719 1.00 96.12 211 LEU A CA 1
ATOM 1570 C C . LEU A 1 211 ? -9.062 1.695 17.520 1.00 96.12 211 LEU A C 1
ATOM 1572 O O . LEU A 1 211 ? -9.764 2.107 18.443 1.00 96.12 211 LEU A O 1
ATOM 1576 N N . ALA A 1 212 ? -9.037 2.287 16.332 1.00 95.44 212 ALA A N 1
ATOM 1577 C CA . ALA A 1 212 ? -9.915 3.404 16.011 1.00 95.44 212 ALA A CA 1
ATOM 1578 C C . ALA A 1 212 ? -10.380 3.349 14.559 1.00 95.44 212 ALA A C 1
ATOM 1580 O O . ALA A 1 212 ? -9.621 2.978 13.665 1.00 95.44 212 ALA A O 1
ATOM 1581 N N . SER A 1 213 ? -11.616 3.770 14.339 1.00 96.38 213 SER A N 1
ATOM 1582 C CA . SER A 1 213 ? -12.191 3.974 13.020 1.00 96.38 213 SER A CA 1
ATOM 1583 C C . SER A 1 213 ? -12.442 5.459 12.809 1.00 96.38 213 SER A C 1
ATOM 1585 O O . SER A 1 213 ? -12.922 6.151 13.714 1.00 96.38 213 SER A O 1
ATOM 1587 N N . TYR A 1 214 ? -12.095 5.944 11.623 1.00 95.38 214 TYR A N 1
ATOM 1588 C CA . TYR A 1 214 ? -12.270 7.327 11.222 1.00 95.38 214 TYR A CA 1
ATOM 1589 C C . TYR A 1 214 ? -12.961 7.406 9.867 1.00 95.38 214 TYR A C 1
ATOM 1591 O O . TYR A 1 214 ? -12.487 6.817 8.896 1.00 95.38 214 TYR A O 1
ATOM 1599 N N . GLN A 1 215 ? -14.028 8.189 9.778 1.00 94.00 215 GLN A N 1
ATOM 1600 C CA . GLN A 1 215 ? -14.617 8.535 8.495 1.00 94.00 215 GLN A CA 1
ATOM 1601 C C . GLN A 1 215 ? -13.793 9.651 7.846 1.00 94.00 215 GLN A C 1
ATOM 1603 O O . GLN A 1 215 ? -13.475 10.661 8.489 1.00 94.00 215 GLN A O 1
ATOM 1608 N N . VAL A 1 216 ? -13.425 9.460 6.578 1.00 89.88 216 VAL A N 1
ATOM 1609 C CA . VAL A 1 216 ? -12.780 10.510 5.783 1.00 89.88 216 VAL A CA 1
ATOM 1610 C C . VAL A 1 216 ? -13.796 11.602 5.452 1.00 89.88 216 VAL A C 1
ATOM 1612 O O . VAL A 1 216 ? -14.952 11.322 5.132 1.00 89.88 216 VAL A O 1
ATOM 1615 N N . THR A 1 217 ? -13.354 12.850 5.546 1.00 86.00 217 THR A N 1
ATOM 1616 C CA . THR A 1 217 ? -14.132 14.043 5.191 1.00 86.00 217 THR A CA 1
ATOM 1617 C C . THR A 1 217 ? -13.463 14.760 4.021 1.00 86.00 217 THR A C 1
ATOM 1619 O O . THR A 1 217 ? -12.337 14.424 3.656 1.00 86.00 217 THR A O 1
ATOM 1622 N N . ASP A 1 218 ? -14.108 15.790 3.474 1.00 79.69 218 ASP A N 1
ATOM 1623 C CA . ASP A 1 218 ? -13.519 16.626 2.417 1.00 79.69 218 ASP A CA 1
ATOM 1624 C C . ASP A 1 218 ? -12.225 17.337 2.872 1.00 79.69 218 ASP A C 1
ATOM 1626 O O . ASP A 1 218 ? -11.397 17.720 2.051 1.00 79.69 218 ASP A O 1
ATOM 1630 N N . GLU A 1 219 ? -12.014 17.481 4.185 1.00 80.94 219 GLU A N 1
ATOM 1631 C CA . GLU A 1 219 ? -10.788 18.042 4.766 1.00 80.94 219 GLU A CA 1
ATOM 1632 C C . GLU A 1 219 ? -9.685 16.992 4.979 1.00 80.94 219 GLU A C 1
ATOM 1634 O O . GLU A 1 219 ? -8.554 17.342 5.333 1.00 80.94 219 GLU A O 1
ATOM 1639 N N . THR A 1 220 ? -9.995 15.701 4.816 1.00 83.12 220 THR A N 1
ATOM 1640 C CA . THR A 1 220 ? -9.018 14.620 4.951 1.00 83.12 220 THR A CA 1
ATOM 1641 C C . THR A 1 220 ? -8.142 14.550 3.709 1.00 83.12 220 THR A C 1
ATOM 1643 O O . THR A 1 220 ? -8.621 14.377 2.591 1.00 83.12 220 THR A O 1
ATOM 1646 N N . GLN A 1 221 ? -6.831 14.608 3.920 1.00 79.69 221 GLN A N 1
ATOM 1647 C CA . GLN A 1 221 ? -5.838 14.525 2.864 1.00 79.69 221 GLN A CA 1
ATOM 1648 C C . GLN A 1 221 ? -4.967 13.287 3.040 1.00 79.69 221 GLN A C 1
ATOM 1650 O O . GLN A 1 221 ? -4.272 13.131 4.047 1.00 79.69 221 GLN A O 1
ATOM 1655 N N . LEU A 1 222 ? -4.971 12.417 2.031 1.00 77.56 222 LEU A N 1
ATOM 1656 C CA . LEU A 1 222 ? -4.047 11.290 1.942 1.00 77.56 222 LEU A CA 1
ATOM 1657 C C . LEU A 1 222 ? -2.874 11.712 1.065 1.00 77.56 222 LEU A C 1
ATOM 1659 O O . LEU A 1 222 ? -3.026 11.913 -0.138 1.00 77.56 222 LEU A O 1
ATOM 1663 N N . SER A 1 223 ? -1.705 11.883 1.682 1.00 74.44 223 SER A N 1
ATOM 1664 C CA . SER A 1 223 ? -0.483 12.277 0.983 1.00 74.44 223 SER A CA 1
ATOM 1665 C C . SER A 1 223 ? 0.366 11.041 0.697 1.00 74.44 223 SER A C 1
ATOM 1667 O O . SER A 1 223 ? 0.931 10.467 1.627 1.00 74.44 223 SER A O 1
ATOM 1669 N N . PRO A 1 224 ? 0.524 10.639 -0.569 1.00 72.62 224 PRO A N 1
ATOM 1670 C CA . PRO A 1 224 ? 1.456 9.597 -0.982 1.00 72.62 224 PRO A CA 1
ATOM 1671 C C . PRO A 1 224 ? 2.856 9.799 -0.394 1.00 72.62 224 PRO A C 1
ATOM 1673 O O . PRO A 1 224 ? 3.435 10.873 -0.552 1.00 72.62 224 PRO A O 1
ATOM 1676 N N . LEU A 1 2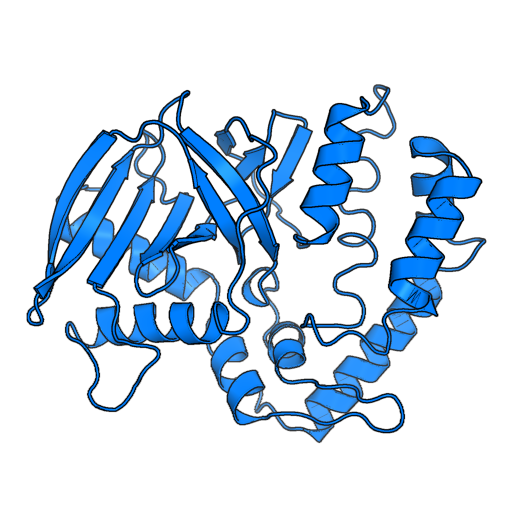25 ? 3.416 8.760 0.239 1.00 70.50 225 LEU A N 1
ATOM 1677 C CA . LEU A 1 225 ? 4.813 8.729 0.690 1.00 70.50 225 LEU A CA 1
ATOM 1678 C C . LEU A 1 225 ? 5.696 7.787 -0.116 1.00 70.50 225 LEU A C 1
ATOM 1680 O O . LEU A 1 225 ? 6.692 8.241 -0.660 1.00 70.50 225 LEU A O 1
ATOM 1684 N N . ARG A 1 226 ? 5.365 6.490 -0.169 1.00 71.19 226 ARG A N 1
ATOM 1685 C CA . ARG A 1 226 ? 6.014 5.530 -1.070 1.00 71.19 226 ARG A CA 1
ATOM 1686 C C . ARG A 1 226 ? 5.118 4.335 -1.422 1.00 71.19 226 ARG A C 1
ATOM 1688 O O . ARG A 1 226 ? 4.188 4.055 -0.676 1.00 71.19 226 ARG A O 1
ATOM 1695 N N . ILE A 1 227 ? 5.390 3.593 -2.491 1.00 73.81 227 ILE A N 1
ATOM 1696 C CA . ILE A 1 227 ? 4.682 2.338 -2.754 1.00 73.81 227 ILE A CA 1
ATOM 1697 C C . ILE A 1 227 ? 5.374 1.167 -2.108 1.00 73.81 227 ILE A C 1
ATOM 1699 O O . ILE A 1 227 ? 6.593 1.017 -2.174 1.00 73.81 227 ILE A O 1
ATOM 1703 N N . SER A 1 228 ? 4.545 0.363 -1.453 1.00 78.88 228 SER A N 1
ATOM 1704 C CA . SER A 1 228 ? 4.972 -0.885 -0.870 1.00 78.88 228 SER A CA 1
ATOM 1705 C C . SER A 1 228 ? 4.926 -2.011 -1.905 1.00 78.88 228 SER A C 1
ATOM 1707 O O . SER A 1 228 ? 4.191 -1.948 -2.893 1.00 78.88 228 SER A O 1
ATOM 1709 N N . PRO A 1 229 ? 5.617 -3.117 -1.628 1.00 81.50 229 PRO A N 1
ATOM 1710 C CA . PRO A 1 229 ? 5.487 -4.340 -2.403 1.00 81.50 229 PRO A CA 1
ATOM 1711 C C . PRO A 1 229 ? 4.030 -4.825 -2.546 1.00 81.50 229 PRO A C 1
ATOM 1713 O O . PRO A 1 229 ? 3.692 -5.409 -3.567 1.00 81.50 229 PRO A O 1
ATOM 1716 N N . TRP A 1 230 ? 3.129 -4.552 -1.592 1.00 86.88 230 TRP A N 1
ATOM 1717 C CA . TRP A 1 230 ? 1.720 -4.992 -1.664 1.00 86.88 230 TRP A CA 1
ATOM 1718 C C . TRP A 1 230 ? 0.887 -4.305 -2.728 1.00 86.88 230 TRP A C 1
ATOM 1720 O O . TRP A 1 230 ? -0.244 -4.695 -2.977 1.00 86.88 230 TRP A O 1
ATOM 1730 N N . ALA A 1 231 ? 1.450 -3.325 -3.405 1.00 81.38 231 ALA A N 1
ATOM 1731 C CA . ALA A 1 231 ? 0.830 -2.782 -4.587 1.00 81.38 231 ALA A CA 1
ATOM 1732 C C . ALA A 1 231 ? 0.915 -3.769 -5.784 1.00 81.38 231 ALA A C 1
ATOM 1734 O O . ALA A 1 231 ? 0.234 -3.609 -6.793 1.00 81.38 231 ALA A O 1
ATOM 1735 N N . HIS A 1 232 ? 1.689 -4.854 -5.638 1.00 79.69 232 HIS A N 1
ATOM 1736 C CA . HIS A 1 232 ? 1.736 -5.990 -6.553 1.00 79.69 232 HIS A CA 1
ATOM 1737 C C . HIS A 1 232 ? 0.943 -7.189 -6.016 1.00 79.69 232 HIS A C 1
ATOM 1739 O O . HIS A 1 232 ? 1.131 -7.643 -4.880 1.00 79.69 232 HIS A O 1
ATOM 1745 N N . THR A 1 233 ? 0.106 -7.769 -6.874 1.00 79.44 233 THR A N 1
ATOM 1746 C CA . THR A 1 233 ? -0.676 -8.981 -6.583 1.00 79.44 233 THR A CA 1
ATOM 1747 C C . THR A 1 233 ? 0.178 -10.249 -6.600 1.00 79.44 233 THR A C 1
ATOM 1749 O O . THR A 1 233 ? -0.073 -11.169 -5.816 1.00 79.44 233 THR A O 1
ATOM 1752 N N . GLU A 1 234 ? 1.240 -10.281 -7.405 1.00 84.00 234 GLU A N 1
ATOM 1753 C CA . GLU A 1 234 ? 2.116 -11.443 -7.547 1.00 84.00 234 GLU A CA 1
ATOM 1754 C C . GLU A 1 234 ? 3.132 -11.559 -6.395 1.00 84.00 234 GLU A C 1
ATOM 1756 O O . GLU A 1 234 ? 3.932 -10.645 -6.168 1.00 84.00 234 GLU A O 1
ATOM 1761 N N . PRO A 1 235 ? 3.186 -12.698 -5.674 1.00 89.44 235 PRO A N 1
ATOM 1762 C CA . PRO A 1 235 ? 4.131 -12.885 -4.572 1.00 89.44 235 PRO A CA 1
ATOM 1763 C C . PRO A 1 235 ? 5.605 -12.742 -4.971 1.00 89.44 235 PRO A C 1
ATOM 1765 O O . PRO A 1 235 ? 6.415 -12.314 -4.153 1.00 89.44 235 PRO A O 1
ATOM 1768 N N . LEU A 1 236 ? 5.978 -13.099 -6.206 1.00 86.50 236 LEU A N 1
ATOM 1769 C CA . LEU A 1 236 ? 7.367 -12.973 -6.667 1.00 86.50 236 LEU A CA 1
ATOM 1770 C C . LEU A 1 236 ? 7.786 -11.524 -6.912 1.00 86.50 236 LEU A C 1
ATOM 1772 O O . LEU A 1 236 ? 8.938 -11.197 -6.642 1.00 86.50 236 LEU A O 1
ATOM 1776 N N . ASP A 1 237 ? 6.861 -10.658 -7.331 1.00 83.12 237 ASP A N 1
ATOM 1777 C CA . ASP A 1 237 ? 7.119 -9.217 -7.406 1.00 83.12 237 ASP A CA 1
ATOM 1778 C C . ASP A 1 237 ? 7.300 -8.640 -5.998 1.00 83.12 237 ASP A C 1
ATOM 1780 O O . ASP A 1 237 ? 8.231 -7.877 -5.749 1.00 83.12 237 ASP A O 1
ATOM 1784 N N . ARG A 1 238 ? 6.494 -9.093 -5.029 1.00 85.62 238 ARG A N 1
ATOM 1785 C CA . ARG A 1 238 ? 6.660 -8.687 -3.624 1.00 85.62 238 ARG A CA 1
ATOM 1786 C C . ARG A 1 238 ? 7.983 -9.142 -3.018 1.00 85.62 238 ARG A C 1
ATOM 1788 O O . ARG A 1 238 ? 8.590 -8.421 -2.228 1.00 85.62 238 ARG A O 1
ATOM 1795 N N . ALA A 1 239 ? 8.441 -10.331 -3.402 1.00 86.94 239 ALA A N 1
ATOM 1796 C CA . ALA A 1 239 ? 9.683 -10.921 -2.914 1.00 86.94 239 ALA A CA 1
ATOM 1797 C C . ALA A 1 239 ? 10.933 -10.115 -3.310 1.00 86.94 239 ALA A C 1
ATOM 1799 O O . ALA A 1 239 ? 11.963 -10.245 -2.646 1.00 86.94 239 ALA A O 1
ATOM 1800 N N . LEU A 1 240 ? 10.844 -9.256 -4.335 1.00 83.38 240 LEU A N 1
ATOM 1801 C CA . LEU A 1 240 ? 11.929 -8.350 -4.724 1.00 83.38 240 LEU A CA 1
ATOM 1802 C C . LEU A 1 240 ? 12.293 -7.349 -3.620 1.00 83.38 240 LEU A C 1
ATOM 1804 O O . LEU A 1 240 ? 13.405 -6.834 -3.605 1.00 83.38 240 LEU A O 1
ATOM 1808 N N . PHE A 1 241 ? 11.420 -7.142 -2.629 1.00 81.12 241 PHE A N 1
ATOM 1809 C CA . PHE A 1 241 ? 11.728 -6.341 -1.442 1.00 81.12 241 PHE A CA 1
ATOM 1810 C C . PHE A 1 241 ? 12.883 -6.885 -0.595 1.00 81.12 241 PHE A C 1
ATOM 1812 O O . PHE A 1 241 ? 13.480 -6.134 0.172 1.00 81.12 241 PHE A O 1
ATOM 1819 N N . GLY A 1 242 ? 13.193 -8.178 -0.713 1.00 79.38 242 GLY A N 1
ATOM 1820 C CA . GLY A 1 242 ? 14.369 -8.765 -0.076 1.00 79.38 242 GLY A CA 1
ATOM 1821 C C . GLY A 1 242 ? 15.638 -8.683 -0.922 1.00 79.38 242 GLY A C 1
ATOM 1822 O O . GLY A 1 242 ? 16.664 -9.186 -0.483 1.00 79.38 242 GLY A O 1
ATOM 1823 N N . VAL A 1 243 ? 15.598 -8.121 -2.133 1.00 80.25 243 VAL A N 1
ATOM 1824 C CA . VAL A 1 243 ? 16.796 -7.982 -2.967 1.00 80.25 243 VAL A CA 1
ATOM 1825 C C . VAL A 1 243 ? 17.595 -6.766 -2.520 1.00 80.25 243 VAL A C 1
ATOM 1827 O O . VAL A 1 243 ? 17.075 -5.657 -2.477 1.00 80.25 243 VAL A O 1
ATOM 1830 N N . GLU A 1 244 ? 18.880 -6.968 -2.260 1.00 74.88 244 GLU A N 1
ATOM 1831 C CA . GLU A 1 244 ? 19.857 -5.904 -2.074 1.00 74.88 244 GLU A CA 1
ATOM 1832 C C . GLU A 1 244 ? 20.888 -6.028 -3.195 1.00 74.88 244 GLU A C 1
ATOM 1834 O O . GLU A 1 244 ? 21.502 -7.078 -3.371 1.00 74.88 244 GLU A O 1
ATOM 1839 N N . ALA A 1 245 ? 21.072 -4.973 -3.983 1.00 59.81 245 ALA A N 1
ATOM 1840 C CA . ALA A 1 245 ? 22.037 -4.958 -5.078 1.00 59.81 245 ALA A CA 1
ATOM 1841 C C . ALA A 1 245 ? 23.179 -3.980 -4.760 1.00 59.81 245 ALA A C 1
ATOM 1843 O O . ALA A 1 245 ? 23.174 -2.851 -5.253 1.00 59.81 245 ALA A O 1
ATOM 1844 N N . PRO A 1 246 ? 24.167 -4.354 -3.923 1.00 55.47 246 PRO A N 1
ATOM 1845 C CA . PRO A 1 246 ? 25.441 -3.652 -3.937 1.00 55.47 246 PRO A CA 1
ATOM 1846 C C . PRO A 1 246 ? 26.046 -3.739 -5.344 1.00 55.47 246 PRO A C 1
ATOM 1848 O O . PRO A 1 246 ? 25.830 -4.716 -6.061 1.00 55.47 246 PRO A O 1
ATOM 1851 N N . SER A 1 247 ? 26.823 -2.723 -5.725 1.00 51.31 247 SER A N 1
ATOM 1852 C CA . SER A 1 247 ? 27.300 -2.421 -7.088 1.00 51.31 247 SER A CA 1
ATOM 1853 C C . SER A 1 247 ? 28.030 -3.542 -7.850 1.00 51.31 247 SER A C 1
ATOM 1855 O O . SER A 1 247 ? 28.404 -3.334 -9.001 1.00 51.31 247 SER A O 1
ATOM 1857 N N . GLU A 1 248 ? 28.241 -4.712 -7.245 1.00 55.41 248 GLU A N 1
ATOM 1858 C CA . GLU A 1 248 ? 28.952 -5.845 -7.843 1.00 55.41 248 GLU A CA 1
ATOM 1859 C C . GLU A 1 248 ? 28.194 -7.188 -7.763 1.00 55.41 248 GLU A C 1
ATOM 1861 O O . GLU A 1 248 ? 28.407 -8.033 -8.634 1.00 55.41 248 GLU A O 1
ATOM 1866 N N . HIS A 1 249 ? 27.271 -7.403 -6.808 1.00 65.50 249 HIS A N 1
ATOM 1867 C CA . HIS A 1 249 ? 26.572 -8.690 -6.632 1.00 65.50 249 HIS A CA 1
ATOM 1868 C C . HIS A 1 249 ? 25.152 -8.543 -6.069 1.00 65.50 249 HIS A C 1
ATOM 1870 O O . HIS A 1 249 ? 24.942 -7.821 -5.105 1.00 65.50 249 HIS A O 1
ATOM 1876 N N . VAL A 1 250 ? 24.187 -9.295 -6.612 1.00 74.38 250 VAL A N 1
ATOM 1877 C CA . VAL A 1 250 ? 22.814 -9.359 -6.081 1.00 74.38 250 VAL A CA 1
ATOM 1878 C C . VAL A 1 250 ? 22.777 -10.264 -4.844 1.00 74.38 250 VAL A C 1
ATOM 1880 O O . VAL A 1 250 ? 23.048 -11.463 -4.933 1.00 74.38 250 VAL A O 1
ATOM 1883 N N . TYR A 1 251 ? 22.416 -9.696 -3.698 1.00 82.00 251 TYR A N 1
ATOM 1884 C CA . TYR A 1 251 ? 22.115 -10.400 -2.454 1.00 82.00 251 TYR A CA 1
ATOM 1885 C C . TYR A 1 251 ? 20.594 -10.489 -2.251 1.00 82.00 251 TYR A C 1
ATOM 1887 O O . TYR A 1 251 ? 19.849 -9.608 -2.672 1.00 82.00 251 TYR A O 1
ATOM 1895 N N . VAL A 1 252 ? 20.115 -11.571 -1.625 1.00 85.12 252 VAL A N 1
ATOM 1896 C CA . VAL A 1 252 ? 18.689 -11.747 -1.305 1.00 85.12 252 VAL A CA 1
ATOM 1897 C C . VAL A 1 252 ? 18.523 -12.096 0.168 1.00 85.12 252 VAL A C 1
ATOM 1899 O O . VAL A 1 252 ? 18.821 -13.221 0.580 1.00 85.12 252 VAL A O 1
ATOM 1902 N N . ASP A 1 253 ? 17.958 -11.170 0.937 1.00 86.00 253 ASP A N 1
ATOM 1903 C CA . ASP A 1 253 ? 17.389 -11.443 2.250 1.00 86.00 253 ASP A CA 1
ATOM 1904 C C . ASP A 1 253 ? 16.089 -12.244 2.086 1.00 86.00 253 ASP A C 1
ATOM 1906 O O . ASP A 1 253 ? 15.002 -11.723 1.813 1.00 86.00 253 ASP A O 1
ATOM 1910 N N . LEU A 1 254 ? 16.206 -13.563 2.249 1.00 89.38 254 LEU A N 1
ATOM 1911 C CA . LEU A 1 254 ? 15.073 -14.470 2.115 1.00 89.38 254 LEU A CA 1
ATOM 1912 C C . LEU A 1 254 ? 14.052 -14.366 3.241 1.00 89.38 254 LEU A C 1
ATOM 1914 O O . LEU A 1 254 ? 12.894 -14.718 3.007 1.00 89.38 254 LEU A O 1
ATOM 1918 N N . ALA A 1 255 ? 14.456 -13.946 4.440 1.00 87.94 255 ALA A N 1
ATOM 1919 C CA . ALA A 1 255 ? 13.516 -13.782 5.540 1.00 87.94 255 ALA A CA 1
ATOM 1920 C C . ALA A 1 255 ? 12.576 -12.619 5.216 1.00 87.94 255 ALA A C 1
ATOM 1922 O O . ALA A 1 255 ? 11.360 -12.811 5.159 1.00 87.94 255 ALA A O 1
ATOM 1923 N N . ARG A 1 256 ? 13.154 -11.471 4.851 1.00 84.88 256 ARG A N 1
ATOM 1924 C CA . ARG A 1 256 ? 12.425 -10.274 4.425 1.00 84.88 256 ARG A CA 1
ATOM 1925 C C . ARG A 1 256 ? 11.577 -10.511 3.175 1.00 84.88 256 ARG A C 1
ATOM 1927 O O . ARG A 1 256 ? 10.402 -10.144 3.150 1.00 84.88 256 ARG A O 1
ATOM 1934 N N . ALA A 1 257 ? 12.130 -11.178 2.157 1.00 86.88 257 ALA A N 1
ATOM 1935 C CA . ALA A 1 257 ? 11.393 -11.506 0.935 1.00 86.88 257 ALA A CA 1
ATOM 1936 C C . ALA A 1 257 ? 10.143 -12.350 1.226 1.00 86.88 257 ALA A C 1
ATOM 1938 O O . ALA A 1 257 ? 9.062 -12.069 0.710 1.00 86.88 257 ALA A O 1
ATOM 1939 N N . ARG A 1 258 ? 10.282 -13.392 2.056 1.00 91.25 258 ARG A N 1
ATOM 1940 C CA . ARG A 1 258 ? 9.176 -14.294 2.405 1.00 91.25 258 ARG A CA 1
ATOM 1941 C C . ARG A 1 258 ? 8.146 -13.627 3.296 1.00 91.25 258 ARG A C 1
ATOM 1943 O O . ARG A 1 258 ? 6.961 -13.867 3.097 1.00 91.25 258 ARG A O 1
ATOM 1950 N N . GLU A 1 259 ? 8.591 -12.820 4.252 1.00 89.69 259 GLU A N 1
ATOM 1951 C CA . GLU A 1 259 ? 7.705 -12.107 5.165 1.00 89.69 259 GLU A CA 1
ATOM 1952 C C . GLU A 1 259 ? 6.731 -11.211 4.398 1.00 89.69 259 GLU A C 1
ATOM 1954 O O . GLU A 1 259 ? 5.521 -11.319 4.578 1.00 89.69 259 GLU A O 1
ATOM 1959 N N . VAL A 1 260 ? 7.244 -10.387 3.486 1.00 88.31 260 VAL A N 1
ATOM 1960 C CA . VAL A 1 260 ? 6.406 -9.458 2.722 1.00 88.31 260 VAL A CA 1
ATOM 1961 C C . VAL A 1 260 ? 5.590 -10.172 1.645 1.00 88.31 260 VAL A C 1
ATOM 1963 O O . VAL A 1 260 ? 4.400 -9.895 1.482 1.00 88.31 260 VAL A O 1
ATOM 1966 N N . ALA A 1 261 ? 6.188 -11.122 0.923 1.00 90.44 261 ALA A N 1
ATOM 1967 C CA . ALA A 1 261 ? 5.486 -11.852 -0.130 1.00 90.44 261 ALA A CA 1
ATOM 1968 C C . ALA A 1 261 ? 4.388 -12.786 0.399 1.00 90.44 261 ALA A C 1
ATOM 1970 O O . ALA A 1 261 ? 3.421 -13.062 -0.319 1.00 90.44 261 ALA A O 1
ATOM 1971 N N . GLY A 1 262 ? 4.533 -13.258 1.641 1.00 92.44 262 GLY A N 1
ATOM 1972 C CA . GLY A 1 262 ? 3.565 -14.109 2.326 1.00 92.44 262 GLY A CA 1
ATOM 1973 C C . GLY A 1 262 ? 2.275 -13.397 2.729 1.00 92.44 262 GLY A C 1
ATOM 1974 O O . GLY A 1 262 ? 1.314 -14.079 3.065 1.00 92.44 262 GLY A O 1
ATOM 1975 N N . VAL A 1 263 ? 2.243 -12.064 2.662 1.00 93.62 263 VAL A N 1
ATOM 1976 C CA . VAL A 1 263 ? 1.059 -11.246 2.943 1.00 93.62 263 VAL A CA 1
ATOM 1977 C C . VAL A 1 263 ? 0.484 -10.707 1.636 1.00 93.62 263 VAL A C 1
ATOM 1979 O O . VAL A 1 263 ? 1.220 -10.203 0.779 1.00 93.62 263 VAL A O 1
ATOM 1982 N N . ALA A 1 264 ? -0.830 -10.826 1.478 1.00 92.38 264 ALA A N 1
ATOM 1983 C CA . ALA A 1 264 ? -1.591 -10.294 0.357 1.00 92.38 264 ALA A CA 1
ATOM 1984 C C . ALA A 1 264 ? -2.317 -8.989 0.742 1.00 92.38 264 ALA A C 1
ATOM 1986 O O . ALA A 1 264 ? -2.626 -8.775 1.914 1.00 92.38 264 ALA A O 1
ATOM 1987 N N . PRO A 1 265 ? -2.665 -8.127 -0.233 1.00 90.56 265 PRO A N 1
ATOM 1988 C CA . PRO A 1 265 ? -3.474 -6.927 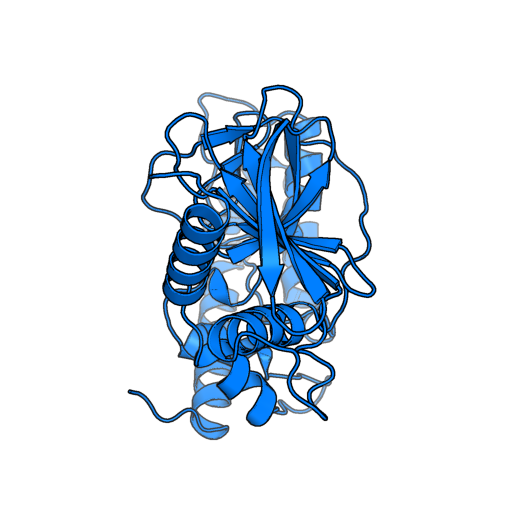0.019 1.00 90.56 265 PRO A CA 1
ATOM 1989 C C . PRO A 1 265 ? -4.792 -7.217 0.749 1.00 90.56 265 PRO A C 1
ATOM 1991 O O . PRO A 1 265 ? -5.180 -6.483 1.657 1.00 90.56 265 PRO A O 1
ATOM 1994 N N . SER A 1 266 ? -5.427 -8.345 0.419 1.00 93.62 266 SER A N 1
ATOM 1995 C CA . SER A 1 266 ? -6.662 -8.807 1.054 1.00 93.62 266 SER A CA 1
ATOM 1996 C C . SER A 1 266 ? -6.521 -9.064 2.552 1.00 93.62 266 SER A C 1
ATOM 1998 O O . SER A 1 266 ? -7.496 -8.937 3.284 1.00 93.62 266 SER A O 1
ATOM 2000 N N . ASP A 1 267 ? -5.325 -9.400 3.040 1.00 96.00 267 ASP A N 1
ATOM 2001 C CA . ASP A 1 267 ? -5.104 -9.604 4.475 1.00 96.00 267 ASP A CA 1
ATOM 2002 C C . ASP A 1 267 ? -5.244 -8.281 5.240 1.00 96.00 267 ASP A C 1
ATOM 2004 O O . ASP A 1 267 ? -5.819 -8.248 6.329 1.00 96.00 267 ASP A O 1
ATOM 2008 N N . PHE A 1 268 ? -4.801 -7.171 4.640 1.00 96.75 268 PHE A N 1
ATOM 2009 C CA . PHE A 1 268 ? -4.987 -5.832 5.199 1.00 96.75 268 PHE A CA 1
ATOM 2010 C C . PHE A 1 268 ? -6.437 -5.359 5.115 1.00 96.75 268 PHE A C 1
ATOM 2012 O O . PHE A 1 268 ? -6.932 -4.774 6.077 1.00 96.75 268 PHE A O 1
ATOM 2019 N N . GLN A 1 269 ? -7.129 -5.645 4.009 1.00 95.44 269 GLN A N 1
ATOM 2020 C CA . GLN A 1 269 ? -8.559 -5.351 3.864 1.00 95.44 269 GLN A CA 1
ATOM 2021 C C . GLN A 1 269 ? -9.381 -6.100 4.924 1.00 95.44 269 GLN A C 1
ATOM 2023 O O . GLN A 1 269 ? -10.151 -5.488 5.661 1.00 95.44 269 GLN A O 1
ATOM 2028 N N . ASN A 1 270 ? -9.131 -7.402 5.094 1.00 95.69 270 ASN A N 1
ATOM 2029 C CA . ASN A 1 270 ? -9.779 -8.222 6.118 1.00 95.69 270 ASN A CA 1
ATOM 2030 C C . ASN A 1 270 ? -9.508 -7.695 7.535 1.00 95.69 270 ASN A C 1
ATOM 2032 O O . ASN A 1 270 ? -10.423 -7.617 8.356 1.00 95.69 270 ASN A O 1
ATOM 2036 N N . ALA A 1 271 ? -8.262 -7.314 7.827 1.00 96.50 271 ALA A N 1
ATOM 2037 C CA . ALA A 1 271 ? -7.902 -6.719 9.110 1.00 96.50 271 ALA A CA 1
ATOM 2038 C C . ALA A 1 271 ? -8.622 -5.383 9.349 1.00 96.50 271 ALA A C 1
ATOM 2040 O O . ALA A 1 271 ? -9.080 -5.122 10.461 1.00 96.50 271 ALA A O 1
ATOM 2041 N N . ALA A 1 272 ? -8.775 -4.557 8.313 1.00 97.12 272 ALA A N 1
ATOM 2042 C CA . ALA A 1 272 ? -9.510 -3.305 8.411 1.00 97.12 272 ALA A CA 1
ATOM 2043 C C . ALA A 1 272 ? -10.995 -3.538 8.723 1.00 97.12 272 ALA A C 1
ATOM 2045 O O . ALA A 1 272 ? -11.516 -2.926 9.655 1.00 97.12 272 ALA A O 1
ATOM 2046 N N . SER A 1 273 ? -11.649 -4.485 8.043 1.00 95.44 273 SER A N 1
ATOM 2047 C CA . SER A 1 273 ? -13.034 -4.869 8.350 1.00 95.44 273 SER A CA 1
ATOM 2048 C C . SER A 1 273 ? -13.190 -5.378 9.787 1.00 95.44 273 SER A C 1
ATOM 2050 O O . SER A 1 273 ? -14.145 -5.016 10.471 1.00 95.44 273 SER A O 1
ATOM 2052 N N . GLN A 1 274 ? -12.233 -6.169 10.289 1.00 95.38 274 GLN A N 1
ATOM 2053 C CA . GLN A 1 274 ? -12.239 -6.625 11.685 1.00 95.38 274 GLN A CA 1
ATOM 2054 C C . GLN A 1 274 ? -12.113 -5.461 12.675 1.00 95.38 274 GLN A C 1
ATOM 2056 O O . GLN A 1 274 ? -12.834 -5.424 13.672 1.00 95.38 274 GLN A O 1
ATOM 2061 N N . ILE A 1 275 ? -11.227 -4.498 12.406 1.00 95.81 275 ILE A N 1
ATOM 2062 C CA . ILE A 1 275 ? -11.077 -3.296 13.237 1.00 95.81 275 ILE A CA 1
ATOM 2063 C C . ILE A 1 275 ? -12.364 -2.473 13.244 1.00 95.81 275 ILE A C 1
ATOM 2065 O O . ILE A 1 275 ? -12.817 -2.083 14.319 1.00 95.81 275 ILE A O 1
ATOM 2069 N N . MET A 1 276 ? -12.958 -2.227 12.075 1.00 96.25 276 MET A N 1
ATOM 2070 C CA . MET A 1 276 ? -14.209 -1.476 11.955 1.00 96.25 276 MET A CA 1
ATOM 2071 C C . MET A 1 276 ? -15.336 -2.149 12.746 1.00 96.25 276 MET A C 1
ATOM 2073 O O . MET A 1 276 ? -15.973 -1.488 13.568 1.00 96.25 276 MET A O 1
ATOM 2077 N N . ALA A 1 277 ? -15.483 -3.473 12.618 1.00 95.12 277 ALA A N 1
ATOM 2078 C CA . ALA A 1 277 ? -16.455 -4.248 13.386 1.00 95.12 277 ALA A CA 1
ATOM 2079 C C . ALA A 1 277 ? -16.214 -4.159 14.904 1.00 95.12 277 ALA A C 1
ATOM 2081 O O . ALA A 1 277 ? -17.153 -3.936 15.668 1.00 95.12 277 ALA A O 1
ATOM 2082 N N . MET A 1 278 ? -14.959 -4.269 15.361 1.00 94.94 278 MET A N 1
ATOM 2083 C CA . MET A 1 278 ? -14.609 -4.092 16.779 1.00 94.94 278 MET A CA 1
ATOM 2084 C C . MET A 1 278 ? -14.907 -2.676 17.289 1.00 94.94 278 MET A C 1
ATOM 2086 O O . MET A 1 278 ? -15.273 -2.509 18.449 1.00 94.94 278 MET A O 1
ATOM 2090 N N . CYS A 1 279 ? -14.784 -1.666 16.428 1.00 94.56 279 CYS A N 1
ATOM 2091 C CA . CYS A 1 279 ? -15.104 -0.272 16.737 1.00 94.56 279 CYS A CA 1
ATOM 2092 C C . CYS A 1 279 ? -16.612 0.037 16.677 1.00 94.56 279 CYS A C 1
ATOM 2094 O O . CYS A 1 279 ? -16.998 1.175 16.940 1.00 94.56 279 CYS A O 1
ATOM 2096 N N . GLY A 1 280 ? -17.461 -0.937 16.333 1.00 90.88 280 GLY A N 1
ATOM 2097 C CA . GLY A 1 280 ? -18.909 -0.753 16.206 1.00 90.88 280 GLY A CA 1
ATOM 2098 C C . GLY A 1 280 ? -19.353 -0.086 14.900 1.00 90.88 280 GLY A C 1
ATOM 2099 O O . GLY A 1 280 ? -20.507 0.327 14.794 1.00 90.88 280 GLY A O 1
ATOM 2100 N N . VAL A 1 281 ? -18.462 0.013 13.910 1.00 83.56 281 VAL A N 1
ATOM 2101 C CA . VAL A 1 281 ? -18.801 0.458 12.557 1.00 83.56 281 VAL A CA 1
ATOM 2102 C C . VAL A 1 281 ? -19.233 -0.773 11.768 1.00 83.56 281 VAL A C 1
ATOM 2104 O O . VAL A 1 281 ? -18.414 -1.629 11.440 1.00 83.56 281 VAL A O 1
ATOM 2107 N N . ASN A 1 282 ? -20.535 -0.886 11.513 1.00 64.19 282 ASN A N 1
ATOM 2108 C CA . ASN A 1 282 ? -21.076 -1.955 10.679 1.00 64.19 282 ASN A CA 1
ATOM 2109 C C . ASN A 1 282 ? -20.962 -1.538 9.209 1.00 64.19 282 ASN A C 1
ATOM 2111 O O . ASN A 1 282 ? -21.538 -0.517 8.828 1.00 64.19 282 ASN A O 1
ATOM 2115 N N . CYS A 1 283 ? -20.206 -2.315 8.433 1.00 52.34 283 CYS A N 1
ATOM 2116 C CA . CYS A 1 283 ? -20.113 -2.228 6.976 1.00 52.34 283 CYS A CA 1
ATOM 2117 C C . CYS A 1 283 ? -21.318 -2.912 6.317 1.00 52.34 283 CYS A C 1
ATOM 2119 O O . CYS A 1 283 ? -21.712 -3.996 6.813 1.00 52.34 283 CYS A O 1
#

Radius of gyration: 19.19 Å; Cα contacts (8 Å, |Δi|>4): 563; chains: 1; bounding box: 50×44×55 Å

Mean predicted aligned error: 10.5 Å

Foldseek 3Di:
DDDDDPVLLVVVQVVVLVVVVVQLDCPHPLLVLCCVQPNNVVSVVQSCVLNVPCLADPLDLDDPLAVLLVCVVSPPDPDVDHDDPVNVVLSVQCSQAHFDDDDDAAEAEADDDQDDDDLCPLLLVLLCLVCLVVLHADPPSPSVDFQEWEFEAEPVRQTQWIWTHDPDIKIFGLAWHDYPVGDTGGGQFIWDKDFDWAWPFWDAGPHNRIQTYTYDDRGIHTYGRHGAQQSDQQLSSNLSRQWDRHPPDIDGPRVNSCSRSVDHSVSVSVSSCVSCVNRVNDD

Solvent-accessible surface area (backbone atoms only — not comparable to full-atom values): 15320 Å² total; per-residue (Å²): 133,85,84,88,44,62,70,56,47,52,52,48,51,52,52,46,35,55,56,44,58,63,50,63,30,92,84,18,69,54,44,51,52,41,23,72,75,60,34,63,69,51,31,51,49,52,50,41,49,61,63,73,62,43,69,61,59,93,78,62,51,58,69,50,70,47,61,49,32,65,39,62,49,73,54,90,47,85,43,92,71,78,85,48,75,65,54,55,52,48,48,61,46,38,71,42,42,45,45,73,80,96,67,90,54,50,81,34,44,51,62,97,67,90,73,88,80,64,94,59,50,62,60,33,54,55,16,49,52,51,19,61,75,66,45,29,62,47,88,93,40,82,41,15,59,50,58,31,41,35,33,34,19,43,91,86,48,49,64,38,28,45,29,45,29,62,97,58,71,45,23,34,25,57,35,44,34,19,34,65,83,76,43,69,48,19,32,23,26,30,22,38,83,45,72,55,64,49,76,71,24,58,38,70,40,82,68,65,28,35,38,37,24,26,35,58,44,91,58,24,20,58,23,72,56,31,35,43,52,48,26,44,90,50,45,70,65,16,25,28,56,14,50,44,48,57,90,86,54,83,43,61,44,59,67,57,10,48,60,53,26,72,51,56,58,64,57,55,46,53,50,38,54,51,50,29,49,64,19,67,44,82,110

Sequence (283 aa):
MITITARLVVKHHEERLAAERSQAGPLSELMSVVTEAWGSALARRFVRYNFDNDQASTTFPLPSHLLAQTALNRLASKEPGRATPAQIKAGQAAMALIAPIDDTPHMLEGAARTGSYCADAEPKFVGALRQLAAGQAIEGDDYASHERISVYHAPDGTALALRKQRTDSTALLLEPVSINGSVTAPVGTIVDVVGTTECTGQAELRDGTRLASYQVTDETQLSPLRISPWAHTEPLDRALFGVEAPSEHVYVDLARAREVAGVAPSDFQNAASQIMAMCGVNC

Secondary structure (DSSP, 8-state):
-----HHHHHHHHHHHHHHHHHHSSTTSHHHHHHHHHH-HHHHHHHHIIIIIIGGG---SS-S-TTSHHHHSSS-S-SSSS---HHHHHHHHHHTT------SPPEEEB-----PPPPTTHHHHHHHHHHHHHHTS--TT-GGG--SEEEEEE-TTS-EEEEEEESSSEEEEESS-EEETTTEEEPTTEEEEEES-EEEEEEEE-TTSPEEEEEEE-TT-EEEEEEE-GGG-SSHHHHHGGGEE--TT--EE-HHHHHHHHT--HHHHHHHHHHHHHHTT---